Protein AF-0000000083795583 (afdb_homodimer)

Sequence (280 aa):
MKYDLNIYKLGEFLYKVTERYKTDILVKIKLTGGFMTMTGKVELIDRPKDIKVLKGNNIITLKVSYDNLEGSLIKITGVNNKNFNVDLSLTKYKQIGGSSLVLNKTRENKNECKIRIDEDILFTVREAKLEDLERIIKEIMKYDLNIYKLGEFLYKVTERYKTDILVKIKLTGGFMTMTGKVELIDRPKDIKVLKGNNIITLKVSYDNLEGSLIKITGVNNKNFNVDLSLTKYKQIGGSSLVLNKTRENKNECKIRIDEDILFTVREAKLEDLERIIKEI

pLDDT: mean 88.65, std 13.75, range [48.38, 98.38]

Nearest PDB structures (foldseek):
  6l0t-assembly1_B  TM=2.363E-01  e=1.495E+00  Senecavirus A
  4fln-assembly1_A  TM=2.950E-01  e=2.810E+00  Arabidopsis thaliana
  5hm9-assembly1_A  TM=2.955E-01  e=3.468E+00  Paramagnetospirillum magneticum AMB-1
  5ila-assembly1_A  TM=2.013E-01  e=9.312E-01  Arabidopsis thaliana
  6s6l-assembly1_A  TM=1.532E-01  e=5.567E+00  Murine norovirus 1

Structure (mmCIF, N/CA/C/O backbone):
data_AF-0000000083795583-model_v1
#
loop_
_entity.id
_entity.type
_entity.pdbx_description
1 polymer 'UDP-N-acetylglucosamine pyrophosphorylase'
#
loop_
_atom_site.group_PDB
_atom_site.id
_atom_site.type_symbol
_atom_site.label_atom_id
_atom_site.label_alt_id
_atom_site.label_comp_id
_atom_site.label_asym_id
_atom_site.label_entity_id
_atom_site.label_seq_id
_atom_site.pdbx_PDB_ins_code
_atom_site.Cartn_x
_atom_site.Cartn_y
_atom_site.Cartn_z
_atom_site.occupancy
_atom_site.B_iso_or_equiv
_atom_site.auth_seq_id
_atom_site.auth_comp_id
_atom_site.auth_asym_id
_atom_site.auth_atom_id
_atom_site.pdbx_PDB_model_num
ATOM 1 N N . MET A 1 1 ? -8.234 22.266 1.14 1 91.38 1 MET A N 1
ATOM 2 C CA . MET A 1 1 ? -7.117 23.125 0.759 1 91.38 1 MET A CA 1
ATOM 3 C C . MET A 1 1 ? -5.969 22.312 0.175 1 91.38 1 MET A C 1
ATOM 5 O O . MET A 1 1 ? -5.656 21.219 0.674 1 91.38 1 MET A O 1
ATOM 9 N N . LYS A 1 2 ? -5.363 22.859 -0.848 1 95.88 2 LYS A N 1
ATOM 10 C CA . LYS A 1 2 ? -4.344 22.141 -1.61 1 95.88 2 LYS A CA 1
ATOM 11 C C . LYS A 1 2 ? -2.957 22.734 -1.36 1 95.88 2 LYS A C 1
ATOM 13 O O . LYS A 1 2 ? -2.797 23.953 -1.298 1 95.88 2 LYS A O 1
ATOM 18 N N . TYR A 1 3 ? -2.049 21.875 -1.187 1 97.38 3 TYR A N 1
ATOM 19 C CA . TYR A 1 3 ? -0.659 22.25 -0.958 1 97.38 3 TYR A CA 1
ATOM 20 C C . TYR A 1 3 ? 0.28 21.422 -1.822 1 97.38 3 TYR A C 1
ATOM 22 O O . TYR A 1 3 ? -0.015 20.25 -2.133 1 97.38 3 TYR A O 1
ATOM 30 N N . ASP A 1 4 ? 1.36 22 -2.273 1 97.56 4 ASP A N 1
ATOM 31 C CA . ASP A 1 4 ? 2.482 21.312 -2.9 1 97.56 4 ASP A CA 1
ATOM 32 C C . ASP A 1 4 ? 3.676 21.234 -1.951 1 97.56 4 ASP A C 1
ATOM 34 O O . ASP A 1 4 ? 4.332 22.234 -1.683 1 97.56 4 ASP A O 1
ATOM 38 N N . LEU A 1 5 ? 3.945 20.031 -1.468 1 97.56 5 LEU A N 1
ATOM 39 C CA . LEU A 1 5 ? 5.004 19.875 -0.479 1 97.56 5 LEU A CA 1
ATOM 40 C C . LEU A 1 5 ? 6.113 18.969 -1.02 1 97.56 5 LEU A C 1
ATOM 42 O O . LEU A 1 5 ? 5.844 17.906 -1.562 1 97.56 5 LEU A O 1
ATOM 46 N N . ASN A 1 6 ? 7.359 19.469 -0.926 1 95.44 6 ASN A N 1
ATOM 47 C CA . ASN A 1 6 ? 8.438 18.531 -1.202 1 95.44 6 ASN A CA 1
ATOM 48 C C . ASN A 1 6 ? 8.586 17.5 -0.084 1 95.44 6 ASN A C 1
ATOM 50 O O . ASN A 1 6 ? 7.855 17.547 0.905 1 95.44 6 ASN A O 1
ATOM 54 N N . ILE A 1 7 ? 9.477 16.578 -0.171 1 96.94 7 ILE A N 1
ATOM 55 C CA . ILE A 1 7 ? 9.578 15.43 0.728 1 96.94 7 ILE A CA 1
ATOM 56 C C . ILE A 1 7 ? 9.938 15.906 2.133 1 96.94 7 ILE A C 1
ATOM 58 O O . ILE A 1 7 ? 9.492 15.328 3.125 1 96.94 7 ILE A O 1
ATOM 62 N N . TYR A 1 8 ? 10.711 17 2.244 1 95.38 8 TYR A N 1
ATOM 63 C CA . TYR A 1 8 ? 11.109 17.516 3.547 1 95.38 8 TYR A CA 1
ATOM 64 C C . TYR A 1 8 ? 9.906 18.125 4.273 1 95.38 8 TYR A C 1
ATOM 66 O O . TYR A 1 8 ? 9.641 17.781 5.43 1 95.38 8 TYR A O 1
ATOM 74 N N . LYS A 1 9 ? 9.219 18.922 3.572 1 96.12 9 LYS A N 1
ATOM 75 C CA . LYS A 1 9 ? 8.062 19.578 4.16 1 96.12 9 LYS A CA 1
ATOM 76 C C . LYS A 1 9 ? 6.977 18.562 4.516 1 96.12 9 LYS A C 1
ATOM 78 O O . LYS A 1 9 ? 6.34 18.672 5.566 1 96.12 9 LYS A O 1
ATOM 83 N N . LEU A 1 10 ? 6.777 17.594 3.629 1 97.75 10 LEU A N 1
ATOM 84 C CA . LEU A 1 10 ? 5.809 16.531 3.908 1 97.75 10 LEU A CA 1
ATOM 85 C C . LEU A 1 10 ? 6.199 15.758 5.164 1 97.75 10 LEU A C 1
ATOM 87 O O . LEU A 1 10 ? 5.352 15.484 6.016 1 97.75 10 LEU A O 1
ATOM 91 N N . GLY A 1 11 ? 7.469 15.398 5.211 1 97.75 11 GLY A N 1
ATOM 92 C CA . GLY A 1 11 ? 7.953 14.688 6.379 1 97.75 11 GLY A CA 1
ATOM 93 C C . GLY A 1 11 ? 7.754 15.453 7.672 1 97.75 11 GLY A C 1
ATOM 94 O O . GLY A 1 11 ? 7.301 14.891 8.672 1 97.75 11 GLY A O 1
ATOM 95 N N . GLU A 1 12 ? 8.07 16.766 7.676 1 97.06 12 GLU A N 1
ATOM 96 C CA . GLU A 1 12 ? 7.895 17.609 8.852 1 97.06 12 GLU A CA 1
ATOM 97 C C . GLU A 1 12 ? 6.418 17.75 9.219 1 97.06 12 GLU A C 1
ATOM 99 O O . GLU A 1 12 ? 6.059 17.688 10.398 1 97.06 12 GLU A O 1
ATOM 104 N N . PHE A 1 13 ? 5.637 17.922 8.188 1 98.31 13 PHE A N 1
ATOM 105 C CA . PHE A 1 13 ? 4.199 18.047 8.398 1 98.31 13 PHE A CA 1
ATOM 106 C C . PHE A 1 13 ? 3.633 16.797 9.062 1 98.31 13 PHE A C 1
ATOM 108 O O . PHE A 1 13 ? 2.971 16.891 10.094 1 98.31 13 PHE A O 1
ATOM 115 N N . LEU A 1 14 ? 3.875 15.586 8.508 1 98.38 14 LEU A N 1
ATOM 116 C CA . LEU A 1 14 ? 3.367 14.328 9.047 1 98.38 14 LEU A CA 1
ATOM 117 C C . LEU A 1 14 ? 3.92 14.078 10.445 1 98.38 14 LEU A C 1
ATOM 119 O O . LEU A 1 14 ? 3.227 13.523 11.305 1 98.38 14 LEU A O 1
ATOM 123 N N . TYR A 1 15 ? 5.156 14.461 10.656 1 97.81 15 TYR A N 1
ATOM 124 C CA . TYR A 1 15 ? 5.766 14.312 11.977 1 97.81 15 TYR A CA 1
ATOM 125 C C . TYR A 1 15 ? 4.984 15.094 13.023 1 97.81 15 TYR A C 1
ATOM 127 O O . TYR A 1 15 ? 4.582 14.539 14.055 1 97.81 15 TYR A O 1
ATOM 135 N N . LYS A 1 16 ? 4.727 16.359 12.797 1 97.69 16 LYS A N 1
ATOM 136 C CA . LYS A 1 16 ? 4.016 17.203 13.75 1 97.69 16 LYS A CA 1
ATOM 137 C C . LYS A 1 16 ? 2.588 16.719 13.969 1 97.69 16 LYS A C 1
ATOM 139 O O . LYS A 1 16 ? 2.074 16.766 15.086 1 97.69 16 LYS A O 1
ATOM 144 N N . VAL A 1 17 ? 1.966 16.25 12.906 1 98 17 VAL A N 1
ATOM 145 C CA . VAL A 1 17 ? 0.588 15.781 12.992 1 98 17 VAL A CA 1
ATOM 146 C C . VAL A 1 17 ? 0.533 14.508 13.828 1 98 17 VAL A C 1
ATOM 148 O O . VAL A 1 17 ? -0.275 14.398 14.758 1 98 17 VAL A O 1
ATOM 151 N N . THR A 1 18 ? 1.43 13.555 13.523 1 97.56 18 THR A N 1
ATOM 152 C CA . THR A 1 18 ? 1.354 12.25 14.172 1 97.56 18 THR A CA 1
ATOM 153 C C . THR A 1 18 ? 1.846 12.336 15.617 1 97.56 18 THR A C 1
ATOM 155 O O . THR A 1 18 ? 1.531 11.469 16.438 1 97.56 18 THR A O 1
ATOM 158 N N . GLU A 1 19 ? 2.6 13.32 15.984 1 96.56 19 GLU A N 1
ATOM 159 C CA . GLU A 1 19 ? 3.021 13.547 17.359 1 96.56 19 GLU A CA 1
ATOM 160 C C . GLU A 1 19 ? 1.869 14.078 18.219 1 96.56 19 GLU A C 1
ATOM 162 O O . GLU A 1 19 ? 1.8 13.805 19.406 1 96.56 19 GLU A O 1
ATOM 167 N N . ARG A 1 20 ? 0.984 14.734 17.609 1 96.44 20 ARG A N 1
ATOM 168 C CA . ARG A 1 20 ? -0.044 15.469 18.344 1 96.44 20 ARG A CA 1
ATOM 169 C C . ARG A 1 20 ? -1.376 14.727 18.297 1 96.44 20 ARG A C 1
ATOM 171 O O . ARG A 1 20 ? -2.189 14.852 19.219 1 96.44 20 ARG A O 1
ATOM 178 N N . TYR A 1 21 ? -1.571 13.969 17.188 1 97.19 21 TYR A N 1
ATOM 179 C CA . TYR A 1 21 ? -2.895 13.391 16.984 1 97.19 21 TYR A CA 1
ATOM 180 C C . TYR A 1 21 ? -2.799 11.906 16.641 1 97.19 21 TYR A C 1
ATOM 182 O O . TYR A 1 21 ? -1.878 11.484 15.938 1 97.19 21 TYR A O 1
ATOM 190 N N . LYS A 1 22 ? -3.805 11.125 17.125 1 96.69 22 LYS A N 1
ATOM 191 C CA . LYS A 1 22 ? -3.984 9.773 16.594 1 96.69 22 LYS A CA 1
ATOM 192 C C . LYS A 1 22 ? -4.316 9.812 15.109 1 96.69 22 LYS A C 1
ATOM 194 O O . LYS A 1 22 ? -5.258 10.484 14.688 1 96.69 22 LYS A O 1
ATOM 199 N N . THR A 1 23 ? -3.574 9.102 14.352 1 97.06 23 THR A N 1
ATOM 200 C CA . THR A 1 23 ? -3.693 9.18 12.898 1 97.06 23 THR A CA 1
ATOM 201 C C . THR A 1 23 ? -3.76 7.785 12.281 1 97.06 23 THR A C 1
ATOM 203 O O . THR A 1 23 ? -2.967 6.91 12.641 1 97.06 23 THR A O 1
ATOM 206 N N . ASP A 1 24 ? -4.766 7.566 11.422 1 96.12 24 ASP A N 1
ATOM 207 C CA . ASP A 1 24 ? -4.891 6.332 10.656 1 96.12 24 ASP A CA 1
ATOM 208 C C . ASP A 1 24 ? -4.57 6.566 9.18 1 96.12 24 ASP A C 1
ATOM 210 O O . ASP A 1 24 ? -4.715 7.688 8.68 1 96.12 24 ASP A O 1
ATOM 214 N N . ILE A 1 25 ? -4.148 5.523 8.555 1 96.69 25 ILE A N 1
ATOM 215 C CA . ILE A 1 25 ? -3.83 5.625 7.133 1 96.69 25 ILE A CA 1
ATOM 216 C C . ILE A 1 25 ? -4.688 4.637 6.344 1 96.69 25 ILE A C 1
ATOM 218 O O . ILE A 1 25 ? -4.992 3.545 6.828 1 96.69 25 ILE A O 1
ATOM 222 N N . LEU A 1 26 ? -5.125 5.031 5.195 1 96.88 26 LEU A N 1
ATOM 223 C CA . LEU A 1 26 ? -5.684 4.195 4.137 1 96.88 26 LEU A CA 1
ATOM 224 C C . LEU A 1 26 ? -4.914 4.375 2.836 1 96.88 26 LEU A C 1
ATOM 226 O O . LEU A 1 26 ? -4.824 5.488 2.311 1 96.88 26 LEU A O 1
ATOM 230 N N . VAL A 1 27 ? -4.246 3.334 2.408 1 97.06 27 VAL A N 1
ATOM 231 C CA . VAL A 1 27 ? -3.613 3.307 1.092 1 97.06 27 VAL A CA 1
ATOM 232 C C . VAL A 1 27 ? -4.488 2.525 0.115 1 97.06 27 VAL A C 1
ATOM 234 O O . VAL A 1 27 ? -4.93 1.414 0.418 1 97.06 27 VAL A O 1
ATOM 237 N N . LYS A 1 28 ? -4.754 3.137 -1.022 1 97.25 28 LYS A N 1
ATOM 238 C CA . LYS A 1 28 ? -5.562 2.484 -2.051 1 97.25 28 LYS A CA 1
ATOM 239 C C . LYS A 1 28 ? -4.867 2.535 -3.408 1 97.25 28 LYS A C 1
ATOM 241 O O . LYS A 1 28 ? -4.379 3.59 -3.824 1 97.25 28 LYS A O 1
ATOM 246 N N . ILE A 1 29 ? -4.863 1.428 -4.023 1 96.44 29 ILE A N 1
ATOM 247 C CA . ILE A 1 29 ? -4.301 1.304 -5.363 1 96.44 29 ILE A CA 1
ATOM 248 C C . ILE A 1 29 ? -5.363 0.77 -6.324 1 96.44 29 ILE A C 1
ATOM 250 O O . ILE A 1 29 ? -5.996 -0.253 -6.051 1 96.44 29 ILE A O 1
ATOM 254 N N . LYS A 1 30 ? -5.551 1.473 -7.395 1 96.56 30 LYS A N 1
ATOM 255 C CA . LYS A 1 30 ? -6.418 0.953 -8.445 1 96.56 30 LYS A CA 1
ATOM 256 C C . LYS A 1 30 ? -5.691 -0.087 -9.297 1 96.56 30 LYS A C 1
ATOM 258 O O . LYS A 1 30 ? -4.559 0.141 -9.734 1 96.56 30 LYS A O 1
ATOM 263 N N . LEU A 1 31 ? -6.344 -1.146 -9.477 1 97.56 31 LEU A N 1
ATOM 264 C CA . LEU A 1 31 ? -5.832 -2.232 -10.305 1 97.56 31 LEU A CA 1
ATOM 265 C C . LEU A 1 31 ? -6.785 -2.533 -11.453 1 97.56 31 LEU A C 1
ATOM 267 O O . LEU A 1 31 ? -7.945 -2.115 -11.43 1 97.56 31 LEU A O 1
ATOM 271 N N . THR A 1 32 ? -6.316 -3.273 -12.438 1 97.88 32 THR A N 1
ATOM 272 C CA . THR A 1 32 ? -7.133 -3.6 -13.602 1 97.88 32 THR A CA 1
ATOM 273 C C . THR A 1 32 ? -8.352 -4.418 -13.195 1 97.88 32 THR A C 1
ATOM 275 O O . THR A 1 32 ? -9.445 -4.223 -13.727 1 97.88 32 THR A O 1
ATOM 278 N N . GLY A 1 33 ? -8.234 -5.266 -12.203 1 98 33 GLY A N 1
ATOM 279 C CA . GLY A 1 33 ? -9.305 -6.172 -11.805 1 98 33 GLY A CA 1
ATOM 280 C C . GLY A 1 33 ? -10.086 -5.68 -10.602 1 98 33 GLY A C 1
ATOM 281 O O . GLY A 1 33 ? -11.078 -6.293 -10.211 1 98 33 GLY A O 1
ATOM 282 N N . GLY A 1 34 ? -9.641 -4.527 -10.023 1 98.06 34 GLY A N 1
ATOM 283 C CA . GLY A 1 34 ? -10.227 -4.016 -8.797 1 98.06 34 GLY A CA 1
ATOM 284 C C . GLY A 1 34 ? -9.336 -3.014 -8.078 1 98.06 34 GLY A C 1
ATOM 285 O O . GLY A 1 34 ? -8.93 -2.01 -8.664 1 98.06 34 GLY A O 1
ATOM 286 N N . PHE A 1 35 ? -9.102 -3.326 -6.832 1 97.56 35 PHE A N 1
ATOM 287 C CA . PHE A 1 35 ? -8.242 -2.414 -6.086 1 97.56 35 PHE A CA 1
ATOM 288 C C . PHE A 1 35 ? -7.645 -3.109 -4.871 1 97.56 35 PHE A C 1
ATOM 290 O O . PHE A 1 35 ? -8.109 -4.176 -4.465 1 97.56 35 PHE A O 1
ATOM 297 N N . MET A 1 36 ? -6.586 -2.586 -4.387 1 97.69 36 MET A N 1
ATOM 298 C CA . MET A 1 36 ?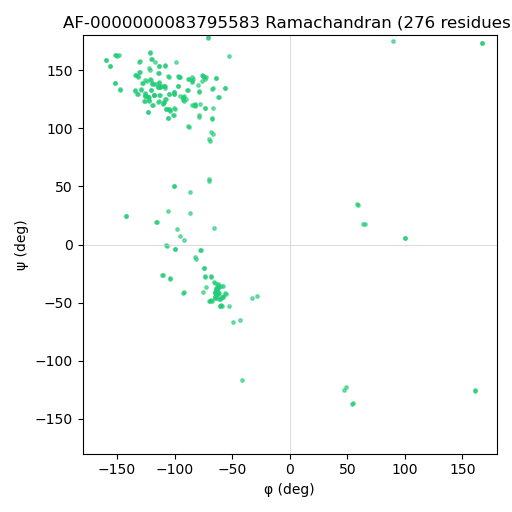 -5.934 -3.014 -3.152 1 97.69 36 MET A CA 1
ATOM 299 C C . MET A 1 36 ? -6.02 -1.926 -2.086 1 97.69 36 MET A C 1
ATOM 301 O O . MET A 1 36 ? -5.848 -0.743 -2.385 1 97.69 36 MET A O 1
ATOM 305 N N . THR A 1 37 ? -6.27 -2.293 -0.833 1 97.19 37 THR A N 1
ATOM 306 C CA . THR A 1 37 ? -6.27 -1.34 0.271 1 97.19 37 THR A CA 1
ATOM 307 C C . THR A 1 37 ? -5.434 -1.86 1.436 1 97.19 37 THR A C 1
ATOM 309 O O . THR A 1 37 ? -5.312 -3.072 1.628 1 97.19 37 THR A O 1
ATOM 312 N N . MET A 1 38 ? -4.863 -1.003 2.117 1 94.69 38 MET A N 1
ATOM 313 C CA . MET A 1 38 ? -4.215 -1.221 3.406 1 94.69 38 MET A CA 1
ATOM 314 C C . MET A 1 38 ? -4.598 -0.13 4.402 1 94.69 38 MET A C 1
ATOM 316 O O . MET A 1 38 ? -4.602 1.054 4.059 1 94.69 38 MET A O 1
ATOM 320 N N . THR A 1 39 ? -4.953 -0.471 5.551 1 93.75 39 THR A N 1
ATOM 321 C CA . THR A 1 39 ? -5.324 0.48 6.594 1 93.75 39 THR A CA 1
ATOM 322 C C . THR A 1 39 ? -4.59 0.17 7.895 1 93.75 39 THR A C 1
ATOM 324 O O . THR A 1 39 ? -4.098 -0.945 8.086 1 93.75 39 THR A O 1
ATOM 327 N N . GLY A 1 40 ? -4.465 1.175 8.742 1 93.5 40 GLY A N 1
ATOM 328 C CA . GLY A 1 40 ? -3.881 0.967 10.062 1 93.5 40 GLY A CA 1
ATOM 329 C C . GLY A 1 40 ? -3.535 2.262 10.773 1 93.5 40 GLY A C 1
ATOM 330 O O . GLY A 1 40 ? -3.666 3.344 10.195 1 93.5 40 GLY A O 1
ATOM 331 N N . LYS A 1 41 ? -3.148 2.078 11.992 1 93.56 41 LYS A N 1
ATOM 332 C CA . LYS A 1 41 ? -2.633 3.197 12.781 1 93.56 41 LYS A CA 1
ATOM 333 C C . LYS A 1 41 ? -1.214 3.559 12.352 1 93.56 41 LYS A C 1
ATOM 335 O O . LYS A 1 41 ? -0.409 2.678 12.039 1 93.56 41 LYS A O 1
ATOM 340 N N . VAL A 1 42 ? -0.949 4.852 12.422 1 94.31 42 VAL A N 1
ATOM 341 C CA . VAL A 1 42 ? 0.319 5.312 11.867 1 94.31 42 VAL A CA 1
ATOM 342 C C . VAL A 1 42 ? 1.212 5.844 12.984 1 94.31 42 VAL A C 1
ATOM 344 O O . VAL A 1 42 ? 0.744 6.562 13.867 1 94.31 42 VAL A O 1
ATOM 347 N N . GLU A 1 43 ? 2.438 5.461 12.914 1 93.56 43 GLU A N 1
ATOM 348 C CA . GLU A 1 43 ? 3.533 6.098 13.641 1 93.56 43 GLU A CA 1
ATOM 349 C C . GLU A 1 43 ? 4.66 6.508 12.695 1 93.56 43 GLU A C 1
ATOM 351 O O . GLU A 1 43 ? 5.066 5.727 11.836 1 93.56 43 GLU A O 1
ATOM 356 N N . LEU A 1 44 ? 5.105 7.727 12.781 1 97.06 44 LEU A N 1
ATOM 357 C CA . LEU A 1 44 ? 6.242 8.148 11.977 1 97.06 44 LEU A CA 1
ATOM 358 C C . LEU A 1 44 ? 7.559 7.738 12.633 1 97.06 44 LEU A C 1
ATOM 360 O O . LEU A 1 44 ? 7.855 8.164 13.75 1 97.06 44 LEU A O 1
ATOM 364 N N . ILE A 1 45 ? 8.328 6.949 11.969 1 95.12 45 ILE A N 1
ATOM 365 C CA . ILE A 1 45 ? 9.562 6.387 12.5 1 95.12 45 ILE A CA 1
ATOM 366 C C . ILE A 1 45 ? 10.742 7.289 12.133 1 95.12 45 ILE A C 1
ATOM 368 O O . ILE A 1 45 ? 11.664 7.477 12.938 1 95.12 45 ILE A O 1
ATOM 372 N N . ASP A 1 46 ? 10.734 7.789 10.859 1 95.81 46 ASP A N 1
ATOM 373 C CA . ASP A 1 46 ? 11.844 8.609 10.375 1 95.81 46 ASP A CA 1
ATOM 374 C C . ASP A 1 46 ? 11.398 9.516 9.227 1 95.81 46 ASP A C 1
ATOM 376 O O . ASP A 1 46 ? 10.414 9.219 8.547 1 95.81 46 ASP A O 1
ATOM 380 N N . ARG A 1 47 ? 12.078 10.602 9.086 1 96.5 47 ARG A N 1
ATOM 381 C CA . ARG A 1 47 ? 11.828 11.57 8.023 1 96.5 47 ARG A CA 1
ATOM 382 C C . ARG A 1 47 ? 13.117 12.273 7.605 1 96.5 47 ARG A C 1
ATOM 384 O O . ARG A 1 47 ? 14.102 12.273 8.344 1 96.5 47 ARG A O 1
ATOM 391 N N . PRO A 1 48 ? 13.031 12.898 6.402 1 95 48 PRO A N 1
ATOM 392 C CA . PRO A 1 48 ? 14.211 13.664 5.996 1 95 48 PRO A CA 1
ATOM 393 C C . PRO A 1 48 ? 14.5 14.836 6.93 1 95 48 PRO A C 1
ATOM 395 O O . PRO A 1 48 ? 13.57 15.438 7.473 1 95 48 PRO A O 1
ATOM 398 N N . LYS A 1 49 ? 15.758 15.062 7.117 1 87.69 49 LYS A N 1
ATOM 399 C CA . LYS A 1 49 ? 16.203 16.188 7.938 1 87.69 49 LYS A CA 1
ATOM 400 C C . LYS A 1 49 ? 16.75 17.312 7.074 1 87.69 49 LYS A C 1
ATOM 402 O O . LYS A 1 49 ? 17.156 17.094 5.934 1 87.69 49 LYS A O 1
ATOM 407 N N . ASP A 1 50 ? 16.516 18.406 7.508 1 77.88 50 ASP A N 1
ATOM 408 C CA . ASP A 1 50 ? 17.031 19.562 6.781 1 77.88 50 ASP A CA 1
ATOM 409 C C . ASP A 1 50 ? 18.547 19.672 6.895 1 77.88 50 ASP A C 1
ATOM 411 O O . ASP A 1 50 ? 19.062 20.594 7.512 1 77.88 50 ASP A O 1
ATOM 415 N N . ILE A 1 51 ? 19.156 18.656 6.512 1 76.31 51 IL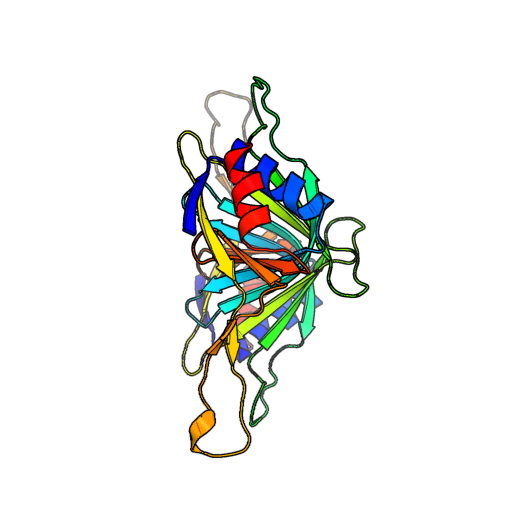E A N 1
ATOM 416 C CA . ILE A 1 51 ? 20.609 18.625 6.504 1 76.31 51 ILE A CA 1
ATOM 417 C C . ILE A 1 51 ? 21.125 18.234 5.117 1 76.31 51 ILE A C 1
ATOM 419 O O . ILE A 1 51 ? 20.438 17.516 4.387 1 76.31 51 ILE A O 1
ATOM 423 N N . LYS A 1 52 ? 22.156 18.859 4.75 1 68.25 52 LYS A N 1
ATOM 424 C CA . LYS A 1 52 ? 22.797 18.469 3.496 1 68.25 52 LYS A CA 1
ATOM 425 C C . 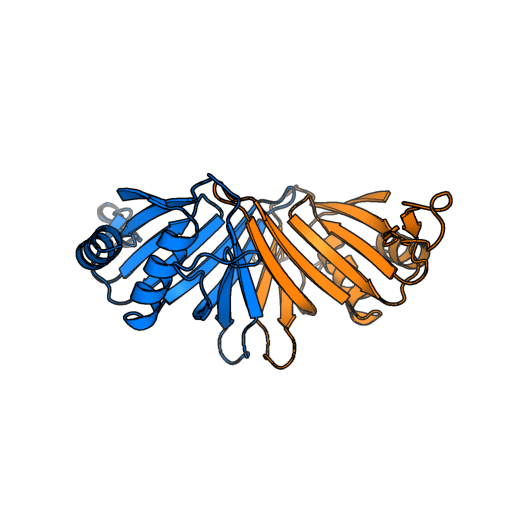LYS A 1 52 ? 23.438 17.094 3.604 1 68.25 52 LYS A C 1
ATOM 427 O O . LYS A 1 52 ? 24.297 16.859 4.461 1 68.25 52 LYS A O 1
ATOM 432 N N . VAL A 1 53 ? 22.641 16.188 3.137 1 67.88 53 VAL A N 1
ATOM 433 C CA . VAL A 1 53 ? 23.25 14.867 3.162 1 67.88 53 VAL A CA 1
ATOM 434 C C . VAL A 1 53 ? 23.453 14.367 1.733 1 67.88 53 VAL A C 1
ATOM 436 O O . VAL A 1 53 ? 22.781 14.828 0.804 1 67.88 53 VAL A O 1
ATOM 439 N N . LEU A 1 54 ? 24.469 13.617 1.505 1 60.44 54 LEU A N 1
ATOM 440 C CA . LEU A 1 54 ? 24.859 13.094 0.202 1 60.44 54 LEU A CA 1
ATOM 441 C C . LEU A 1 54 ? 23.812 12.148 -0.353 1 60.44 54 LEU A C 1
ATOM 443 O O . LEU A 1 54 ? 23.531 12.148 -1.556 1 60.44 54 LEU A O 1
ATOM 447 N N . LYS A 1 55 ? 23.375 11.297 0.473 1 67.25 55 LYS A N 1
ATOM 448 C CA . LYS A 1 55 ? 22.438 10.312 -0.058 1 67.25 55 LYS A CA 1
ATOM 449 C C . LYS A 1 55 ? 21.484 9.82 1.027 1 67.25 55 LYS A C 1
ATOM 451 O O . LYS A 1 55 ? 21.859 9.727 2.197 1 67.25 55 LYS A O 1
ATOM 456 N N . GLY A 1 56 ? 20.25 9.68 0.616 1 74.69 56 GLY A N 1
ATOM 457 C CA . GLY A 1 56 ? 19.375 8.914 1.487 1 74.69 56 GLY A CA 1
ATOM 458 C C . GLY A 1 56 ? 18.484 9.789 2.357 1 74.69 56 GLY A C 1
ATOM 459 O O . GLY A 1 56 ? 17.656 9.289 3.111 1 74.69 56 GLY A O 1
ATOM 460 N N . ASN A 1 57 ? 18.5 11.109 2.168 1 89.88 57 ASN A N 1
ATOM 461 C CA . ASN A 1 57 ? 17.688 12.008 2.984 1 89.88 57 ASN A CA 1
ATOM 462 C C . ASN A 1 57 ? 16.422 12.43 2.262 1 89.88 57 ASN A C 1
ATOM 464 O O . ASN A 1 57 ? 16.172 13.617 2.074 1 89.88 57 ASN A O 1
ATOM 468 N N . ASN A 1 58 ? 15.719 11.477 1.75 1 96.06 58 ASN A N 1
ATOM 469 C CA . ASN A 1 58 ? 14.523 11.773 0.976 1 96.06 58 ASN A CA 1
ATOM 470 C C . ASN A 1 58 ? 13.422 10.742 1.234 1 96.06 58 ASN A C 1
ATOM 472 O O . ASN A 1 58 ? 12.594 10.484 0.362 1 96.06 58 ASN A O 1
ATOM 476 N N . ILE A 1 59 ? 13.523 10.094 2.471 1 97.12 59 ILE A N 1
ATOM 477 C CA . ILE A 1 59 ? 12.57 9.016 2.723 1 97.12 59 ILE A CA 1
ATOM 478 C C . ILE A 1 59 ? 11.82 9.281 4.027 1 97.12 59 ILE A C 1
ATOM 480 O O . ILE A 1 59 ? 12.438 9.602 5.047 1 97.12 59 ILE A O 1
ATOM 484 N N . ILE A 1 60 ? 10.539 9.242 3.982 1 97.88 60 ILE A N 1
ATOM 485 C CA . ILE A 1 60 ? 9.68 9.156 5.164 1 97.88 60 ILE A CA 1
ATOM 486 C C . ILE A 1 60 ? 9.367 7.695 5.465 1 97.88 60 ILE A C 1
ATOM 488 O O . ILE A 1 60 ? 8.945 6.949 4.582 1 97.88 60 ILE A O 1
ATOM 492 N N . THR A 1 61 ? 9.625 7.254 6.684 1 96.69 61 THR A N 1
ATOM 493 C CA . THR A 1 61 ? 9.297 5.895 7.105 1 96.69 61 THR A CA 1
ATOM 494 C C . THR A 1 61 ? 8.148 5.906 8.109 1 96.69 61 THR A C 1
ATOM 496 O O . THR A 1 61 ? 8.25 6.539 9.164 1 96.69 61 THR A O 1
ATOM 499 N N . LEU A 1 62 ? 7.07 5.207 7.742 1 95.75 62 LEU A N 1
ATOM 500 C CA . LEU A 1 62 ? 5.898 5.074 8.602 1 95.75 62 LEU A CA 1
ATOM 501 C C . LEU A 1 62 ? 5.734 3.633 9.07 1 95.75 62 LEU A C 1
ATOM 503 O O . LEU A 1 62 ? 5.902 2.695 8.289 1 95.75 62 LEU A O 1
ATOM 507 N N . LYS A 1 63 ? 5.449 3.475 10.32 1 92.44 63 LYS A N 1
ATOM 508 C CA . LYS A 1 63 ? 4.98 2.197 10.844 1 92.44 63 LYS A CA 1
ATOM 509 C C . LYS A 1 63 ? 3.457 2.131 10.852 1 92.44 63 LYS A C 1
ATOM 511 O O . LYS A 1 63 ? 2.793 3.045 11.352 1 92.44 63 LYS A O 1
ATOM 516 N N . VAL A 1 64 ? 2.908 1.134 10.211 1 91.88 64 VAL A N 1
ATOM 517 C CA . VAL A 1 64 ? 1.462 0.949 10.141 1 91.88 64 VAL A CA 1
ATOM 518 C C . VAL A 1 64 ? 1.064 -0.319 10.891 1 91.88 64 VAL A C 1
ATOM 520 O O . VAL A 1 64 ? 1.58 -1.403 10.609 1 91.88 64 VAL A O 1
ATOM 523 N N . SER A 1 65 ? 0.198 -0.144 11.836 1 88.31 65 SER A N 1
ATOM 524 C CA . SER A 1 65 ? -0.26 -1.266 12.648 1 88.31 65 SER A CA 1
ATOM 525 C C . SER A 1 65 ? -1.768 -1.461 12.523 1 88.31 65 SER A C 1
ATOM 527 O O . SER A 1 65 ? -2.518 -0.49 12.406 1 88.31 65 SER A O 1
ATOM 529 N N . TYR A 1 66 ? -2.109 -2.717 12.43 1 84.06 66 TYR A N 1
ATOM 530 C CA . TYR A 1 66 ? -3.523 -3.072 12.383 1 84.06 66 TYR A CA 1
ATOM 531 C C . TYR A 1 66 ? -3.902 -3.947 13.57 1 84.06 66 TYR A C 1
ATOM 533 O O . TYR A 1 66 ? -3.354 -5.039 13.75 1 84.06 66 TYR A O 1
ATOM 541 N N . ASP A 1 67 ? -4.875 -3.375 14.344 1 75 67 ASP A N 1
ATOM 542 C CA . ASP A 1 67 ? -5.328 -4.074 15.547 1 75 67 ASP A CA 1
ATOM 543 C C . ASP A 1 67 ? -4.145 -4.566 16.375 1 75 67 ASP A C 1
ATOM 545 O O . ASP A 1 67 ? -3.27 -3.779 16.75 1 75 67 ASP A O 1
ATOM 549 N N . ASN A 1 68 ? -3.973 -5.844 16.75 1 68.81 68 ASN A N 1
ATOM 550 C CA . ASN A 1 68 ? -2.947 -6.371 17.641 1 68.81 68 ASN A CA 1
ATOM 551 C C . ASN A 1 68 ? -1.745 -6.902 16.859 1 68.81 68 ASN A C 1
ATOM 553 O O . ASN A 1 68 ? -0.88 -7.57 17.438 1 68.81 68 ASN A O 1
ATOM 557 N N . LEU A 1 69 ? -1.804 -6.645 15.633 1 70.56 69 LEU A N 1
ATOM 558 C CA . LEU A 1 69 ? -0.657 -7.07 14.844 1 70.56 69 LEU A CA 1
ATOM 559 C C . LEU A 1 69 ? 0.399 -5.969 14.781 1 70.56 69 LEU A C 1
ATOM 561 O O . LEU A 1 69 ? 0.065 -4.785 14.703 1 70.56 69 LEU A O 1
ATOM 565 N N . GLU A 1 70 ? 1.669 -6.426 15.227 1 65.25 70 GLU A N 1
ATOM 566 C CA . GLU A 1 70 ? 2.756 -5.461 15.109 1 65.25 70 GLU A CA 1
ATOM 567 C C . GLU A 1 70 ? 3.072 -5.164 13.641 1 65.25 70 GLU A C 1
ATOM 569 O O . GLU A 1 70 ? 3.174 -6.082 12.828 1 65.25 70 GLU A O 1
ATOM 574 N N . GLY A 1 71 ? 2.965 -4.059 13.102 1 71.38 71 GLY A N 1
ATOM 575 C CA . GLY A 1 71 ? 2.783 -3.23 11.914 1 71.38 71 GLY A CA 1
ATOM 576 C C . GLY A 1 71 ? 3.775 -3.541 10.812 1 71.38 71 GLY A C 1
ATOM 577 O O . GLY A 1 71 ? 4.562 -4.484 10.922 1 71.38 71 GLY A O 1
ATOM 578 N N . SER A 1 72 ? 3.521 -3.156 9.656 1 84.56 72 SER A N 1
ATOM 579 C CA . SER A 1 72 ? 4.398 -3.096 8.492 1 84.56 72 SER A CA 1
ATOM 580 C C . SER A 1 72 ? 4.953 -1.689 8.289 1 84.56 72 SER A C 1
ATOM 582 O O . SER A 1 72 ? 4.488 -0.737 8.914 1 84.56 72 SER A O 1
ATOM 584 N N . LEU A 1 73 ? 6.09 -1.646 7.59 1 91.06 73 LEU A N 1
ATOM 585 C CA . LEU A 1 73 ? 6.672 -0.341 7.301 1 91.06 73 LEU A CA 1
ATOM 586 C C . LEU A 1 73 ? 6.285 0.132 5.906 1 91.06 73 LEU A C 1
ATOM 588 O O . LEU A 1 73 ? 6.293 -0.653 4.953 1 91.06 73 LEU A O 1
ATOM 592 N N . ILE A 1 74 ? 5.938 1.352 5.84 1 94.81 74 ILE A N 1
ATOM 593 C CA . ILE A 1 74 ? 5.73 2.066 4.586 1 94.81 74 ILE A CA 1
ATOM 594 C C . ILE A 1 74 ? 6.809 3.135 4.418 1 94.81 74 ILE A C 1
ATOM 596 O O . ILE A 1 74 ? 7.152 3.834 5.371 1 94.81 74 ILE A O 1
ATOM 600 N N . LYS A 1 75 ? 7.32 3.203 3.248 1 96.56 75 LYS A N 1
ATOM 601 C CA . LYS A 1 75 ? 8.281 4.254 2.934 1 96.56 75 LYS A CA 1
ATOM 602 C C . LYS A 1 75 ? 7.758 5.164 1.826 1 96.56 75 LYS A C 1
ATOM 604 O O . LYS A 1 75 ? 7.262 4.688 0.804 1 96.56 75 LYS A O 1
ATOM 609 N N . ILE A 1 76 ? 7.773 6.426 2.049 1 98.19 76 ILE A N 1
ATOM 610 C CA . ILE A 1 76 ? 7.504 7.422 1.016 1 98.19 76 ILE A CA 1
ATOM 611 C C . ILE A 1 76 ? 8.812 8.086 0.592 1 98.19 76 ILE A C 1
ATOM 613 O O . ILE A 1 76 ? 9.484 8.719 1.409 1 98.19 76 ILE A O 1
ATOM 617 N N . THR A 1 77 ? 9.203 7.938 -0.631 1 97.94 77 THR A N 1
ATOM 618 C CA . THR A 1 77 ? 10.469 8.453 -1.16 1 97.94 77 THR A CA 1
ATOM 619 C C . THR A 1 77 ? 10.219 9.633 -2.096 1 97.94 77 THR A C 1
ATOM 621 O O . THR A 1 77 ? 9.445 9.523 -3.047 1 97.94 77 THR A O 1
ATOM 624 N N . GLY A 1 78 ? 10.852 10.703 -1.786 1 97.25 78 GLY A N 1
ATOM 625 C CA . GLY A 1 78 ? 10.758 11.883 -2.641 1 97.25 78 GLY A CA 1
ATOM 626 C C . GLY A 1 78 ? 11.742 11.859 -3.797 1 97.25 78 GLY A C 1
ATOM 627 O O . GLY A 1 78 ? 12.859 11.367 -3.656 1 97.25 78 GLY A O 1
ATOM 628 N N . VAL A 1 79 ? 11.281 12.281 -4.926 1 95.69 79 VAL A N 1
ATOM 629 C CA . VAL A 1 79 ? 12.141 12.477 -6.09 1 95.69 79 VAL A CA 1
ATOM 630 C C . VAL A 1 79 ? 12.578 13.938 -6.172 1 95.69 79 VAL A C 1
ATOM 632 O O . VAL A 1 79 ? 11.797 14.844 -5.887 1 95.69 79 VAL A O 1
ATOM 635 N N . ASN A 1 80 ? 13.766 14.133 -6.602 1 91.5 80 ASN A N 1
ATOM 636 C CA . ASN A 1 80 ? 14.32 15.484 -6.668 1 91.5 80 ASN A CA 1
ATOM 637 C C . ASN A 1 80 ? 13.438 16.406 -7.496 1 91.5 80 ASN A C 1
ATOM 639 O O . ASN A 1 80 ? 12.961 16.031 -8.57 1 91.5 80 ASN A O 1
ATOM 643 N N . ASN A 1 81 ? 13.211 17.656 -6.934 1 92.25 81 ASN A N 1
ATOM 644 C CA . ASN A 1 81 ? 12.516 18.766 -7.586 1 92.25 81 ASN A CA 1
ATOM 645 C C . ASN A 1 81 ? 11.055 18.422 -7.867 1 92.25 81 ASN A C 1
ATOM 647 O O . ASN A 1 81 ? 10.453 18.953 -8.805 1 92.25 81 ASN A O 1
ATOM 651 N N . LYS A 1 82 ? 10.531 17.453 -7.246 1 97.06 82 LYS A N 1
ATOM 652 C CA . LYS A 1 82 ? 9.109 17.141 -7.371 1 97.06 82 LYS A CA 1
ATOM 653 C C . LYS A 1 82 ? 8.383 17.375 -6.051 1 97.06 82 LYS A C 1
ATOM 655 O O . LYS A 1 82 ? 8.992 17.344 -4.98 1 97.06 82 LYS A O 1
ATOM 660 N N . ASN A 1 83 ? 7.152 17.641 -6.191 1 98.12 83 ASN A N 1
ATOM 661 C CA . ASN A 1 83 ? 6.312 17.891 -5.023 1 98.12 83 ASN A CA 1
ATOM 662 C C . ASN A 1 83 ? 5.137 16.922 -4.965 1 98.12 83 ASN A C 1
ATOM 664 O O . ASN A 1 83 ? 4.672 16.438 -6 1 98.12 83 ASN A O 1
ATOM 668 N N . PHE A 1 84 ? 4.691 16.656 -3.779 1 98.25 84 PHE A N 1
ATOM 669 C CA . PHE A 1 84 ? 3.484 15.875 -3.533 1 98.25 84 PHE A CA 1
ATOM 670 C C . PHE A 1 84 ? 2.254 16.781 -3.494 1 98.25 84 PHE A C 1
ATOM 672 O O . PHE A 1 84 ? 2.285 17.859 -2.893 1 98.25 84 PHE A O 1
ATOM 679 N N . ASN A 1 85 ? 1.21 16.359 -4.211 1 98.31 85 ASN A N 1
ATOM 680 C CA . ASN A 1 85 ? -0.093 17 -4.047 1 98.31 85 ASN A CA 1
ATOM 681 C C . ASN A 1 85 ? -0.747 16.609 -2.727 1 98.31 85 ASN A C 1
ATOM 683 O O . ASN A 1 85 ? -1.067 15.43 -2.512 1 98.31 85 ASN A O 1
ATOM 687 N N . VAL A 1 86 ? -0.991 17.578 -1.833 1 98.12 86 VAL A N 1
ATOM 688 C CA . VAL A 1 86 ? -1.56 17.328 -0.513 1 98.12 86 VAL A CA 1
ATOM 689 C C . VAL A 1 86 ? -2.852 18.125 -0.344 1 98.12 86 VAL A C 1
ATOM 691 O O . VAL A 1 86 ? -2.871 19.344 -0.56 1 98.12 86 VAL A O 1
ATOM 694 N N . ASP A 1 87 ? -3.879 17.438 -0.045 1 97.81 87 ASP A N 1
ATOM 695 C CA . ASP A 1 87 ? -5.172 18.078 0.203 1 97.81 87 ASP A CA 1
ATOM 696 C C . ASP A 1 87 ? -5.594 17.906 1.662 1 97.81 87 ASP A C 1
ATOM 698 O O . ASP A 1 87 ? -5.527 16.812 2.211 1 97.81 87 ASP A O 1
ATOM 702 N N . LEU A 1 88 ? -5.953 18.984 2.316 1 96.94 88 LEU A N 1
ATOM 703 C CA . LEU A 1 88 ? -6.52 18.969 3.662 1 96.94 88 LEU A CA 1
ATOM 704 C C . LEU A 1 88 ? -8.016 19.234 3.623 1 96.94 88 LEU A C 1
ATOM 706 O O . LEU A 1 88 ? -8.477 20.156 2.932 1 96.94 88 LEU A O 1
ATOM 710 N N . SER A 1 89 ? -8.742 18.391 4.273 1 94.31 89 SER A N 1
ATOM 711 C CA . SER A 1 89 ? -10.188 18.594 4.324 1 94.31 89 SER A CA 1
ATOM 712 C C . SER A 1 89 ? -10.781 18.016 5.602 1 94.31 89 SER A C 1
ATOM 714 O O . SER A 1 89 ? -10.125 17.25 6.309 1 94.31 89 SER A O 1
ATOM 716 N N . LEU A 1 90 ? -12 18.438 5.93 1 90 90 LEU A N 1
ATOM 717 C CA . LEU A 1 90 ? -12.766 17.812 7.008 1 90 90 LEU A CA 1
ATOM 718 C C . LEU A 1 90 ? -13.32 16.453 6.57 1 90 90 LEU A C 1
ATOM 720 O O . LEU A 1 90 ? -13.656 16.266 5.398 1 90 90 LEU A O 1
ATOM 724 N N . THR A 1 91 ? -13.32 15.586 7.559 1 85.56 91 THR A N 1
ATOM 725 C CA . THR A 1 91 ? -14.023 14.336 7.273 1 85.56 91 THR A CA 1
ATOM 726 C C . THR A 1 91 ? -15.523 14.586 7.113 1 85.56 91 THR A C 1
ATOM 728 O O . THR A 1 91 ? -16.109 15.359 7.867 1 85.56 91 THR A O 1
ATOM 731 N N . LYS A 1 92 ? -16.141 13.992 6.062 1 79.25 92 LYS A N 1
ATOM 732 C CA . LYS A 1 92 ? -17.578 14.133 5.824 1 79.25 92 LYS A CA 1
ATOM 733 C C . LYS A 1 92 ? -18.312 12.828 6.125 1 79.25 92 LYS A C 1
ATOM 735 O O . LYS A 1 92 ? -17.734 11.742 6.016 1 79.25 92 LYS A O 1
ATOM 740 N N . TYR A 1 93 ? -19.422 12.859 6.777 1 68.5 93 TYR A N 1
ATOM 741 C CA . TYR A 1 93 ? -20.25 11.68 7.023 1 68.5 93 TYR A CA 1
ATOM 742 C C . TYR A 1 93 ? -21.688 11.914 6.609 1 68.5 93 TYR A C 1
ATOM 744 O O . TYR A 1 93 ? -22.141 13.062 6.562 1 68.5 93 TYR A O 1
ATOM 752 N N . LYS A 1 94 ? -22.297 10.852 5.973 1 65.38 94 LYS A N 1
ATOM 753 C CA . LYS A 1 94 ? -23.719 10.922 5.602 1 65.38 94 LYS A CA 1
ATOM 754 C C . LYS A 1 94 ? -24.609 10.57 6.781 1 65.38 94 LYS A C 1
ATOM 756 O O . LYS A 1 94 ? -24.344 9.602 7.5 1 65.38 94 LYS A O 1
ATOM 761 N N . GLN A 1 95 ? -25.422 11.477 7.113 1 60.66 95 GLN A N 1
ATOM 762 C CA . GLN A 1 95 ? -26.406 11.195 8.148 1 60.66 95 GLN A CA 1
ATOM 763 C C . GLN A 1 95 ? -27.672 10.586 7.543 1 60.66 95 GLN A C 1
ATOM 765 O O . GLN A 1 95 ? -28.25 11.141 6.602 1 60.66 95 GLN A O 1
ATOM 770 N N . ILE A 1 96 ? -27.812 9.234 7.676 1 57.31 96 ILE A N 1
ATOM 771 C CA . ILE A 1 96 ? -29.062 8.609 7.238 1 57.31 96 ILE A CA 1
ATOM 772 C C . ILE A 1 96 ? -30.203 9.023 8.172 1 57.31 96 ILE A C 1
ATOM 774 O O . ILE A 1 96 ? -30.141 8.773 9.375 1 57.31 96 ILE A O 1
ATOM 778 N N . GLY A 1 97 ? -30.844 10.109 7.855 1 52.78 97 GLY A N 1
ATOM 779 C CA . GLY A 1 97 ? -31.984 10.508 8.672 1 52.78 97 GLY A CA 1
ATOM 780 C C . GLY A 1 97 ? -33.219 9.648 8.438 1 52.78 97 GLY A C 1
ATOM 781 O O . GLY A 1 97 ? -33.281 8.93 7.441 1 52.78 97 GLY A O 1
ATOM 782 N N . GLY A 1 98 ? -33.938 9.398 9.578 1 50 98 GLY A N 1
ATOM 783 C CA . GLY A 1 98 ? -35.188 8.656 9.586 1 50 98 GLY A CA 1
ATOM 784 C C . GLY A 1 98 ? -36.125 9.047 8.445 1 50 98 GLY A C 1
ATOM 785 O O . GLY A 1 98 ? -36.875 8.211 7.93 1 50 98 GLY A O 1
ATOM 786 N N . SER A 1 99 ? -36.594 10.266 8.438 1 55.06 99 SER A N 1
ATOM 787 C CA . SER A 1 99 ? -37.625 10.641 7.469 1 55.06 99 SER A CA 1
ATOM 788 C C . SER A 1 99 ? -37 10.93 6.102 1 55.06 99 SER A C 1
ATOM 790 O O . SER A 1 99 ? -35.844 11.312 6.004 1 55.06 99 SER A O 1
ATOM 792 N N . SER A 1 100 ? -37.688 10.414 4.992 1 52.5 100 SER A N 1
ATOM 793 C CA . SER A 1 100 ? -37.406 10.469 3.559 1 52.5 100 SER A CA 1
ATOM 794 C C . SER A 1 100 ? -36.625 11.727 3.193 1 52.5 100 SER A C 1
ATOM 796 O O . SER A 1 100 ? -35.906 11.75 2.191 1 52.5 100 SER A O 1
ATOM 798 N N . LEU A 1 101 ? -37 12.828 3.699 1 51.44 101 LEU A N 1
ATOM 799 C CA . LEU A 1 101 ? -36.531 14.141 3.256 1 51.44 101 LEU A CA 1
ATOM 800 C C . LEU A 1 101 ? -35.094 14.406 3.693 1 51.44 101 LEU A C 1
ATOM 802 O O . LEU A 1 101 ? -34.375 15.164 3.043 1 51.44 101 LEU A O 1
ATOM 806 N N . VAL A 1 102 ? -34.688 13.969 4.867 1 48.38 102 VAL A N 1
ATOM 807 C CA . VAL A 1 102 ? -33.438 14.375 5.453 1 48.38 102 VAL A CA 1
ATOM 808 C C . VAL A 1 102 ? -32.344 13.383 5.062 1 48.38 102 VAL A C 1
ATOM 810 O O . VAL A 1 102 ? -31.234 13.414 5.617 1 48.38 102 VAL A O 1
ATOM 813 N N . LEU A 1 103 ? -32.625 12.383 4.234 1 51.72 103 LEU A N 1
ATOM 814 C CA . LEU A 1 103 ? -31.797 11.203 4.078 1 51.72 103 LEU A CA 1
ATOM 815 C C . LEU A 1 103 ? -30.359 11.594 3.777 1 51.72 103 LEU A C 1
ATOM 817 O O . LEU A 1 103 ? -29.422 10.992 4.312 1 51.72 103 LEU A O 1
ATOM 821 N N . ASN A 1 104 ? -30.047 12.508 2.672 1 51.78 104 ASN A N 1
ATOM 822 C CA . ASN A 1 104 ? -28.75 12.445 2.006 1 51.78 104 ASN A CA 1
ATOM 823 C C . ASN A 1 104 ? -27.844 13.609 2.412 1 51.78 104 ASN A C 1
ATOM 825 O O . ASN A 1 104 ? -27.141 14.172 1.576 1 51.78 104 ASN A O 1
ATOM 829 N N . LYS A 1 105 ? -28.062 14.117 3.703 1 60.59 105 LYS A N 1
ATOM 830 C CA . LYS A 1 105 ? -27.219 15.289 3.902 1 60.59 105 LYS A CA 1
ATOM 831 C C . LYS A 1 105 ? -25.828 14.891 4.352 1 60.59 105 LYS A C 1
ATOM 833 O O . LYS A 1 105 ? -25.672 14.07 5.258 1 60.59 105 LYS A O 1
ATOM 838 N N . THR A 1 106 ? -24.828 15.227 3.621 1 65.38 106 THR A N 1
ATOM 839 C CA . THR A 1 106 ? -23.422 15.094 3.998 1 65.38 106 THR A CA 1
ATOM 840 C C . THR A 1 106 ? -23.078 16.047 5.129 1 65.38 106 THR A C 1
ATOM 842 O O . THR A 1 106 ? -23.359 17.25 5.047 1 65.38 106 THR A O 1
ATOM 845 N N . ARG A 1 107 ? -22.844 15.555 6.355 1 71.38 107 ARG A N 1
ATOM 846 C CA . ARG A 1 107 ? -22.391 16.375 7.48 1 71.38 107 ARG A CA 1
ATOM 847 C C . ARG A 1 107 ? -20.875 16.281 7.641 1 71.38 107 ARG A C 1
ATOM 849 O O . ARG A 1 107 ? -20.266 15.289 7.258 1 71.38 107 ARG A O 1
ATOM 856 N N . GLU A 1 108 ? -20.328 17.422 8.055 1 71.12 108 GLU A N 1
ATOM 857 C CA . GLU A 1 108 ? -18.906 17.5 8.336 1 71.12 108 GLU A CA 1
ATOM 858 C C . GLU A 1 108 ? -18.609 17.219 9.805 1 71.12 108 GLU A C 1
ATOM 860 O O . GLU A 1 108 ? -19.359 17.656 10.688 1 71.12 108 GLU A O 1
ATOM 865 N N . ASN A 1 109 ? -17.688 16.266 10 1 74.44 109 ASN A N 1
ATOM 866 C CA . ASN A 1 109 ? -17.172 16.047 11.344 1 74.44 109 ASN A CA 1
ATOM 867 C C . ASN A 1 109 ? -16.125 17.094 11.711 1 74.44 109 ASN A C 1
ATOM 869 O O . ASN A 1 109 ? -15 17.078 11.195 1 74.44 109 ASN A O 1
ATOM 873 N N . LYS A 1 110 ? -16.438 17.922 12.594 1 76.44 110 LYS A N 1
ATOM 874 C CA . LYS A 1 110 ? -15.578 19.062 12.914 1 76.44 110 LYS A CA 1
ATOM 875 C C . LYS A 1 110 ? -14.398 18.625 13.773 1 76.44 110 LYS A C 1
ATOM 877 O O . LYS A 1 110 ? -13.445 19.391 13.969 1 76.44 110 LYS A O 1
ATOM 882 N N . ASN A 1 111 ? -14.406 17.328 14.172 1 85.69 111 ASN A N 1
ATOM 883 C CA . ASN A 1 111 ? -13.344 16.875 15.062 1 85.69 111 ASN A CA 1
ATOM 884 C C . ASN A 1 111 ? -12.477 15.812 14.391 1 85.69 111 ASN A C 1
ATOM 886 O O . ASN A 1 111 ? -11.875 14.977 15.062 1 85.69 111 ASN A O 1
ATOM 890 N N . GLU A 1 112 ? -12.547 15.773 13.094 1 93.19 112 GLU A N 1
ATOM 891 C CA . GLU A 1 112 ? -11.719 14.852 12.328 1 93.19 112 GLU A CA 1
ATOM 892 C C . GLU A 1 112 ? -11.344 15.438 10.969 1 93.19 112 GLU A C 1
ATOM 894 O O . GLU A 1 112 ? -12.195 15.992 10.273 1 93.19 112 GLU A O 1
ATOM 899 N N . CYS A 1 113 ? -10.062 15.32 10.656 1 96.06 113 CYS A N 1
ATOM 900 C CA . CYS A 1 113 ? -9.562 15.859 9.391 1 96.06 113 CYS A CA 1
ATOM 901 C C . CYS A 1 113 ? -8.961 14.75 8.531 1 96.06 113 CYS A C 1
ATOM 903 O O . CYS A 1 113 ? -8.617 13.68 9.039 1 96.06 113 CYS A O 1
ATOM 905 N N . LYS A 1 114 ? -8.891 15.086 7.277 1 96.62 114 LYS A N 1
ATOM 906 C CA . LYS A 1 114 ? -8.258 14.188 6.316 1 96.62 114 LYS A CA 1
ATOM 907 C C . LYS A 1 114 ? -7.07 14.859 5.633 1 96.62 114 LYS A C 1
ATOM 909 O O . LYS A 1 114 ? -7.137 16.031 5.281 1 96.62 114 LYS A O 1
ATOM 914 N N . ILE A 1 115 ? -6 14.18 5.574 1 98.12 115 ILE A N 1
ATOM 915 C CA . ILE A 1 115 ? -4.859 14.531 4.734 1 98.12 115 ILE A CA 1
ATOM 916 C C . ILE A 1 115 ? -4.77 13.562 3.557 1 98.12 115 ILE A C 1
ATOM 918 O O . ILE A 1 115 ? -4.562 12.367 3.742 1 98.12 115 ILE A O 1
ATOM 922 N N . ARG A 1 116 ? -4.922 14.055 2.332 1 98.19 116 ARG A N 1
ATOM 923 C CA . ARG A 1 116 ? -4.828 13.227 1.136 1 98.19 116 ARG A CA 1
ATOM 924 C C . ARG A 1 116 ? -3.553 13.531 0.355 1 98.19 116 ARG A C 1
ATOM 926 O O . ARG A 1 116 ? -3.252 14.695 0.079 1 98.19 116 ARG A O 1
ATOM 933 N N . ILE A 1 117 ? -2.785 12.523 0.167 1 98.31 117 ILE A N 1
ATOM 934 C CA . ILE A 1 117 ? -1.64 12.633 -0.73 1 98.31 117 ILE A CA 1
ATOM 935 C C . ILE A 1 117 ? -1.978 12.008 -2.078 1 98.31 117 ILE A C 1
ATOM 937 O O . ILE A 1 117 ? -2.158 10.789 -2.174 1 98.31 117 ILE A O 1
ATOM 941 N N . ASP A 1 118 ? -2.088 12.859 -3.111 1 96.5 118 ASP A N 1
ATOM 942 C CA . ASP A 1 118 ? -2.541 12.422 -4.426 1 96.5 118 ASP A CA 1
ATOM 943 C C . ASP A 1 118 ? -3.889 11.703 -4.332 1 96.5 118 ASP A C 1
ATOM 945 O O . ASP A 1 118 ? -4.809 12.195 -3.674 1 96.5 118 ASP A O 1
ATOM 949 N N . GLU A 1 119 ? -4.117 10.602 -5.004 1 94.81 119 GLU A N 1
ATOM 950 C CA . GLU A 1 119 ? -5.383 9.867 -4.953 1 94.81 119 GLU A CA 1
ATOM 951 C C . GLU A 1 119 ? -5.242 8.578 -4.16 1 94.81 119 GLU A C 1
ATOM 953 O O . GLU A 1 119 ? -6.242 7.941 -3.811 1 94.81 119 GLU A O 1
ATOM 958 N N . ASP A 1 120 ? -4.043 8.289 -3.674 1 94.69 120 ASP A N 1
ATOM 959 C CA . ASP A 1 120 ? -3.736 6.918 -3.283 1 94.69 120 ASP A CA 1
ATOM 960 C C . ASP A 1 120 ? -3.611 6.793 -1.767 1 94.69 120 ASP A C 1
ATOM 962 O O . ASP A 1 120 ? -3.77 5.703 -1.214 1 94.69 120 ASP A O 1
ATOM 966 N N . ILE A 1 121 ? -3.262 7.883 -1.082 1 98.31 121 ILE A N 1
ATOM 967 C CA . ILE A 1 121 ? -2.998 7.793 0.35 1 98.31 121 ILE A CA 1
ATOM 968 C C . ILE A 1 121 ? -3.9 8.766 1.103 1 98.31 121 ILE A C 1
ATOM 970 O O . ILE A 1 121 ? -3.965 9.953 0.766 1 98.31 121 ILE A O 1
ATOM 974 N N . LEU A 1 122 ? -4.59 8.281 2.074 1 98.06 122 LEU A N 1
ATOM 975 C CA . LEU A 1 122 ? -5.449 9.094 2.93 1 98.06 122 LEU A CA 1
ATOM 976 C C . LEU A 1 122 ? -5.102 8.883 4.398 1 98.06 122 LEU A C 1
ATOM 978 O O . LEU A 1 122 ? -5.082 7.754 4.887 1 98.06 122 LEU A O 1
ATOM 982 N N . PHE A 1 123 ? -4.793 9.977 5.059 1 98.12 123 PHE A N 1
ATOM 983 C CA . PHE A 1 123 ? -4.672 9.953 6.512 1 98.12 123 PHE A CA 1
ATOM 984 C C . PHE A 1 123 ? -5.93 10.508 7.168 1 98.12 123 PHE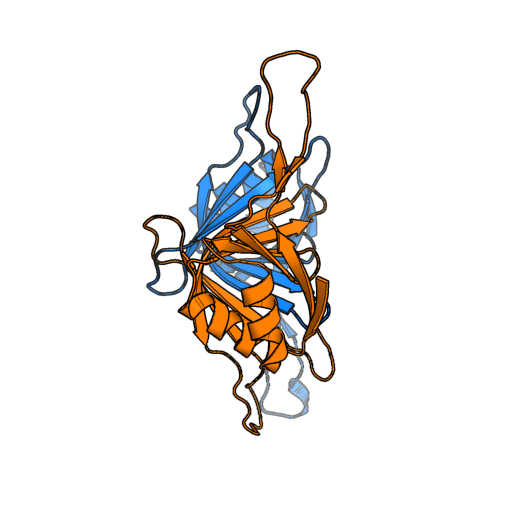 A C 1
ATOM 986 O O . PHE A 1 123 ? -6.453 11.547 6.742 1 98.12 123 PHE A O 1
ATOM 993 N N . THR A 1 124 ? -6.461 9.852 8.086 1 97.44 124 THR A N 1
ATOM 994 C CA . THR A 1 124 ? -7.52 10.352 8.953 1 97.44 124 THR A CA 1
ATOM 995 C C . THR A 1 124 ? -6.953 10.781 10.305 1 97.44 124 THR A C 1
ATOM 997 O O . THR A 1 124 ? -6.387 9.969 11.039 1 97.44 124 THR A O 1
ATOM 1000 N N . VAL A 1 125 ? -7.082 11.992 10.578 1 97.81 125 VAL A N 1
ATOM 1001 C CA . VAL A 1 125 ? -6.539 12.594 11.797 1 97.81 125 VAL A CA 1
ATOM 1002 C C . VAL A 1 125 ? -7.664 12.836 12.797 1 97.81 125 VAL A C 1
ATOM 1004 O O . VAL A 1 125 ? -8.516 13.703 12.586 1 97.81 125 VAL A O 1
ATOM 1007 N N . ARG A 1 126 ? -7.594 12.148 13.922 1 95.88 126 ARG A N 1
ATOM 1008 C CA . ARG A 1 126 ? -8.68 12.188 14.898 1 95.88 126 ARG A CA 1
ATOM 1009 C C . ARG A 1 126 ? -8.539 13.383 15.828 1 95.88 126 ARG A C 1
ATOM 1011 O O . ARG A 1 126 ? -7.422 13.781 16.172 1 95.88 126 ARG A O 1
ATOM 1018 N N . GLU A 1 127 ? -9.641 13.953 16.203 1 94.5 127 GLU A N 1
ATOM 1019 C CA . GLU A 1 127 ? -9.727 15.023 17.188 1 94.5 127 GLU A CA 1
ATOM 1020 C C . GLU A 1 127 ? -8.883 16.234 16.766 1 94.5 127 GLU A C 1
ATOM 1022 O O . GLU A 1 127 ? -8.18 16.812 17.594 1 94.5 127 GLU A O 1
ATOM 1027 N N . ALA A 1 128 ? -8.844 16.469 15.523 1 94.75 128 ALA A N 1
ATOM 1028 C CA . ALA A 1 128 ? -8.086 17.594 14.992 1 94.75 128 ALA A CA 1
ATOM 1029 C C . ALA A 1 128 ? -9.008 18.578 14.273 1 94.75 128 ALA A C 1
ATOM 1031 O O . ALA A 1 128 ? -9.93 18.172 13.57 1 94.75 128 ALA A O 1
ATOM 1032 N N . LYS A 1 129 ? -8.766 19.828 14.492 1 93.62 129 LYS A N 1
ATOM 1033 C CA . LYS A 1 129 ? -9.43 20.875 13.711 1 93.62 129 LYS A CA 1
ATOM 1034 C C . LYS A 1 129 ? -8.641 21.188 12.445 1 93.62 129 LYS A C 1
ATOM 1036 O O . LYS A 1 129 ? -7.41 21.172 12.445 1 93.62 129 LYS A O 1
ATOM 1041 N N . LEU A 1 130 ? -9.359 21.438 11.406 1 94.38 130 LEU A N 1
ATOM 1042 C CA . LEU A 1 130 ? -8.727 21.734 10.125 1 94.38 130 LEU A CA 1
ATOM 1043 C C . LEU A 1 130 ? -7.762 22.906 10.258 1 94.38 130 LEU A C 1
ATOM 1045 O O . LEU A 1 130 ? -6.672 22.891 9.688 1 94.38 130 LEU A O 1
ATOM 1049 N N . GLU A 1 131 ? -8.172 23.984 11 1 94 131 GLU A N 1
ATOM 1050 C CA . GLU A 1 131 ? -7.352 25.172 11.188 1 94 131 GLU A CA 1
ATOM 1051 C C . GLU A 1 131 ? -6.012 24.828 11.828 1 94 131 GLU A C 1
ATOM 1053 O O . GLU A 1 131 ? -4.996 25.453 11.539 1 94 131 GLU A O 1
ATOM 1058 N N . ASP A 1 132 ? -6.035 23.875 12.719 1 95.12 132 ASP A N 1
ATOM 1059 C CA . ASP A 1 132 ? -4.805 23.453 13.383 1 95.12 132 ASP A CA 1
ATOM 1060 C C . ASP A 1 132 ? -3.83 22.828 12.383 1 95.12 132 ASP A C 1
ATOM 1062 O O . ASP A 1 132 ? -2.631 23.109 12.422 1 95.12 132 ASP A O 1
ATOM 1066 N N . LEU A 1 133 ? -4.309 21.938 11.484 1 96.94 133 LEU A N 1
ATOM 1067 C CA . LEU A 1 133 ? -3.463 21.328 10.461 1 96.94 133 LEU A CA 1
ATOM 1068 C C . LEU A 1 133 ? -2.924 22.375 9.5 1 96.94 133 LEU A C 1
ATOM 1070 O O . LEU A 1 133 ? -1.759 22.312 9.094 1 96.94 133 LEU A O 1
ATOM 1074 N N . GLU A 1 134 ? -3.771 23.344 9.164 1 96.12 134 GLU A N 1
ATOM 1075 C CA . GLU A 1 134 ? -3.336 24.438 8.289 1 96.12 134 GLU A CA 1
ATOM 1076 C C . GLU A 1 134 ? -2.217 25.25 8.938 1 96.12 134 GLU A C 1
ATOM 1078 O O . GLU A 1 134 ? -1.274 25.656 8.258 1 96.12 134 GLU A O 1
ATOM 1083 N N . ARG A 1 135 ? -2.367 25.469 10.156 1 96.31 135 ARG A N 1
ATOM 1084 C CA . ARG A 1 135 ? -1.334 26.203 10.883 1 96.31 135 ARG A CA 1
ATOM 1085 C C . ARG A 1 135 ? -0.017 25.438 10.875 1 96.31 135 ARG A C 1
ATOM 1087 O O . ARG A 1 135 ? 1.052 26.031 10.711 1 96.31 135 ARG A O 1
ATOM 1094 N N . ILE A 1 136 ? -0.093 24.125 11.094 1 96.69 136 ILE A N 1
ATOM 1095 C CA . ILE A 1 136 ? 1.104 23.297 11.094 1 96.69 136 ILE A CA 1
ATOM 1096 C C . ILE A 1 136 ? 1.816 23.406 9.75 1 96.69 136 ILE A C 1
ATOM 1098 O O . ILE A 1 136 ? 3.037 23.562 9.703 1 96.69 136 ILE A O 1
ATOM 1102 N N . ILE A 1 137 ? 1.088 23.328 8.641 1 95.75 137 ILE A N 1
ATOM 1103 C CA . ILE A 1 137 ? 1.673 23.375 7.305 1 95.75 137 ILE A CA 1
ATOM 1104 C C . ILE A 1 137 ? 2.33 24.734 7.082 1 95.75 137 ILE A C 1
ATOM 1106 O O . ILE A 1 137 ? 3.396 24.828 6.469 1 95.75 137 ILE A O 1
ATOM 1110 N N . LYS A 1 138 ? 1.732 25.812 7.57 1 94.19 138 LYS A N 1
ATOM 1111 C CA . LYS A 1 138 ? 2.248 27.156 7.383 1 94.19 138 LYS A CA 1
ATOM 1112 C C . LYS A 1 138 ? 3.551 27.359 8.156 1 94.19 138 LYS A C 1
ATOM 1114 O O . LYS A 1 138 ? 4.391 28.172 7.758 1 94.19 138 LYS A O 1
ATOM 1119 N N . GLU A 1 139 ? 3.691 26.641 9.195 1 93.62 139 GLU A N 1
ATOM 1120 C CA . GLU A 1 139 ? 4.852 26.781 10.07 1 93.62 139 GLU A CA 1
ATOM 1121 C C . GLU A 1 139 ? 6.059 26.031 9.516 1 93.62 139 GLU A C 1
ATOM 1123 O O . GLU A 1 139 ? 7.18 26.203 10 1 93.62 139 GLU A O 1
ATOM 1128 N N . ILE A 1 140 ? 5.852 25.219 8.547 1 89.94 140 ILE A N 1
ATOM 1129 C CA . ILE A 1 140 ? 6.934 24.406 7.996 1 89.94 140 ILE A CA 1
ATOM 113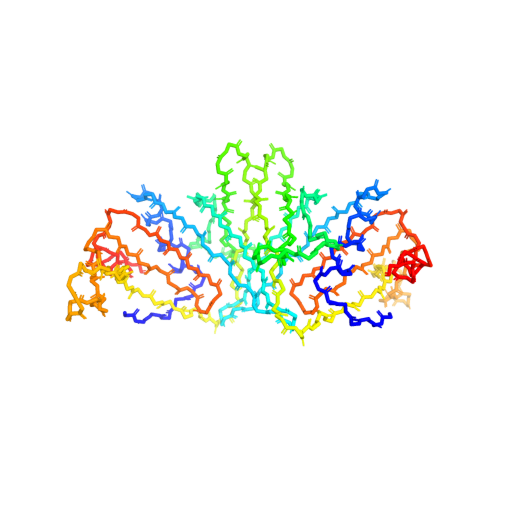0 C C . ILE A 1 140 ? 7.504 25.078 6.75 1 89.94 140 ILE A C 1
ATOM 1132 O O . ILE A 1 140 ? 8.711 25.047 6.516 1 89.94 140 ILE A O 1
ATOM 1136 N N . MET B 1 1 ? 5.355 -14.586 -18.688 1 91.31 1 MET B N 1
ATOM 1137 C CA . MET B 1 1 ? 4.059 -15.047 -19.172 1 91.31 1 MET B CA 1
ATOM 1138 C C . MET B 1 1 ? 2.926 -14.234 -18.547 1 91.31 1 MET B C 1
ATOM 1140 O O . MET B 1 1 ? 2.965 -13.922 -17.359 1 91.31 1 MET B O 1
ATOM 1144 N N . LYS B 1 2 ? 1.946 -13.945 -19.375 1 95.75 2 LYS B N 1
ATOM 1145 C CA . LYS B 1 2 ? 0.854 -13.062 -18.984 1 95.75 2 LYS B CA 1
ATOM 1146 C C . LYS B 1 2 ? -0.452 -13.836 -18.828 1 95.75 2 LYS B C 1
ATOM 1148 O O . LYS B 1 2 ? -0.761 -14.711 -19.641 1 95.75 2 LYS B O 1
ATOM 1153 N N . TYR B 1 3 ? -1.123 -13.523 -17.812 1 97.38 3 TYR B N 1
ATOM 1154 C CA . TYR B 1 3 ? -2.408 -14.148 -17.516 1 97.38 3 TYR B CA 1
ATOM 1155 C C . TYR B 1 3 ? -3.441 -13.102 -17.109 1 97.38 3 TYR B C 1
ATOM 1157 O O . TYR B 1 3 ? -3.098 -12.062 -16.531 1 97.38 3 TYR B O 1
ATOM 1165 N N . ASP B 1 4 ? -4.684 -13.312 -17.453 1 97.5 4 ASP B N 1
ATOM 1166 C CA . ASP B 1 4 ? -5.836 -12.57 -16.953 1 97.5 4 ASP B CA 1
ATOM 1167 C C . ASP B 1 4 ? -6.641 -13.398 -15.961 1 97.5 4 ASP B C 1
ATOM 1169 O O . ASP B 1 4 ? -7.312 -14.359 -16.344 1 97.5 4 ASP B O 1
ATOM 1173 N N . LEU B 1 5 ? -6.57 -13.016 -14.711 1 97.44 5 LEU B N 1
ATOM 1174 C CA . LEU B 1 5 ? -7.227 -13.797 -13.664 1 97.44 5 LEU B CA 1
ATOM 1175 C C . LEU B 1 5 ? -8.305 -12.977 -12.969 1 97.44 5 LEU B C 1
ATOM 1177 O O . LEU B 1 5 ? -8.07 -11.828 -12.578 1 97.44 5 LEU B O 1
ATOM 1181 N N . ASN B 1 6 ? -9.508 -13.539 -12.875 1 95.19 6 ASN B N 1
ATOM 1182 C CA . ASN B 1 6 ? -10.469 -12.883 -12 1 95.19 6 ASN B CA 1
ATOM 1183 C C . ASN B 1 6 ? -10.102 -13.055 -10.531 1 95.19 6 ASN B C 1
ATOM 1185 O O . ASN B 1 6 ? -9.109 -13.703 -10.211 1 95.19 6 ASN B O 1
ATOM 1189 N N . ILE B 1 7 ? -10.812 -12.516 -9.625 1 96.75 7 ILE B N 1
ATOM 1190 C CA . ILE B 1 7 ? -10.461 -12.445 -8.211 1 96.75 7 ILE B CA 1
ATOM 1191 C C . ILE B 1 7 ? -10.414 -13.852 -7.621 1 96.75 7 ILE B C 1
ATOM 1193 O O . ILE B 1 7 ? -9.594 -14.133 -6.746 1 96.75 7 ILE B O 1
ATOM 1197 N N . TYR B 1 8 ? -11.266 -14.766 -8.102 1 95.25 8 TYR B N 1
ATOM 1198 C CA . TYR B 1 8 ? -11.297 -16.125 -7.594 1 95.25 8 TYR B CA 1
ATOM 1199 C C . TYR B 1 8 ? -10.031 -16.891 -7.992 1 95.25 8 TYR B C 1
ATOM 1201 O O . TYR B 1 8 ? -9.367 -17.484 -7.145 1 95.25 8 TYR B O 1
ATOM 1209 N N . LYS B 1 9 ? -9.734 -16.797 -9.219 1 95.94 9 LYS B N 1
ATOM 1210 C CA . LYS B 1 9 ? -8.555 -17.484 -9.727 1 95.94 9 LYS B CA 1
ATOM 1211 C C . LYS B 1 9 ? -7.281 -16.922 -9.109 1 95.94 9 LYS B C 1
ATOM 1213 O O . LYS B 1 9 ? -6.363 -17.672 -8.766 1 95.94 9 LYS B O 1
ATOM 1218 N N . LEU B 1 10 ? -7.234 -15.586 -8.969 1 97.62 10 LEU B N 1
ATOM 1219 C CA . LEU B 1 10 ? -6.082 -14.961 -8.336 1 97.62 10 LEU B CA 1
ATOM 1220 C C . LEU B 1 10 ? -5.93 -15.438 -6.895 1 97.62 10 LEU B C 1
ATOM 1222 O O . LEU B 1 10 ? -4.828 -15.766 -6.457 1 97.62 10 LEU B O 1
ATOM 1226 N N . GLY B 1 11 ? -7.047 -15.422 -6.191 1 97.62 11 GLY B N 1
ATOM 1227 C CA . GLY B 1 11 ? -7.016 -15.891 -4.816 1 97.62 11 GLY B CA 1
ATOM 1228 C C . GLY B 1 11 ? -6.531 -17.312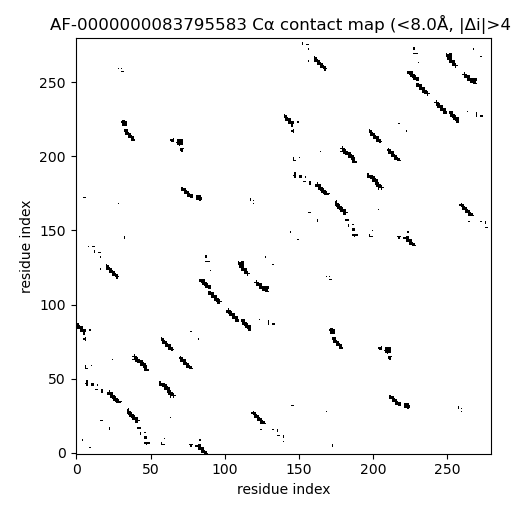 -4.684 1 97.62 11 GLY B C 1
ATOM 1229 O O . GLY B 1 11 ? -5.703 -17.625 -3.82 1 97.62 11 GLY B O 1
ATOM 1230 N N . GLU B 1 12 ? -7.035 -18.234 -5.551 1 96.94 12 GLU B N 1
ATOM 1231 C CA . GLU B 1 12 ? -6.617 -19.625 -5.531 1 96.94 12 GLU B CA 1
ATOM 1232 C C . GLU B 1 12 ? -5.141 -19.766 -5.883 1 96.94 12 GLU B C 1
ATOM 1234 O O . GLU B 1 12 ? -4.418 -20.547 -5.258 1 96.94 12 GLU B O 1
ATOM 1239 N N . PHE B 1 13 ? -4.762 -19.016 -6.867 1 98.25 13 PHE B N 1
ATOM 1240 C CA . PHE B 1 13 ? -3.367 -19.047 -7.301 1 98.25 13 PHE B CA 1
ATOM 1241 C C . PHE B 1 13 ? -2.441 -18.625 -6.16 1 98.25 13 PHE B C 1
ATOM 1243 O O . PHE B 1 13 ? -1.503 -19.359 -5.824 1 98.25 13 PHE B O 1
ATOM 1250 N N . LEU B 1 14 ? -2.662 -17.453 -5.52 1 98.38 14 LEU B N 1
ATOM 1251 C CA . LEU B 1 14 ? -1.829 -16.953 -4.43 1 98.38 14 LEU B CA 1
ATOM 1252 C C . LEU B 1 14 ? -1.863 -17.906 -3.238 1 98.38 14 LEU B C 1
ATOM 1254 O O . LEU B 1 14 ? -0.859 -18.078 -2.543 1 98.38 14 LEU B O 1
ATOM 1258 N N . TYR B 1 15 ? -3.008 -18.484 -3 1 97.75 15 TYR B N 1
ATOM 1259 C CA . TYR B 1 15 ? -3.135 -19.453 -1.918 1 97.75 15 TYR B CA 1
ATOM 1260 C C . TYR B 1 15 ? -2.186 -20.625 -2.121 1 97.75 15 TYR B C 1
ATOM 1262 O O . TYR B 1 15 ? -1.399 -20.953 -1.23 1 97.75 15 TYR B O 1
ATOM 1270 N N . LYS B 1 16 ? -2.213 -21.266 -3.277 1 97.69 16 LYS B N 1
ATOM 1271 C CA . LYS B 1 16 ? -1.372 -22.422 -3.566 1 97.69 16 LYS B CA 1
ATOM 1272 C C . LYS B 1 16 ? 0.108 -22.047 -3.533 1 97.69 16 LYS B C 1
ATOM 1274 O O . LYS B 1 16 ? 0.938 -22.828 -3.057 1 97.69 16 LYS B O 1
ATOM 1279 N N . VAL B 1 17 ? 0.415 -20.859 -4.02 1 98.06 17 VAL B N 1
ATOM 1280 C CA . VAL B 1 17 ? 1.802 -20.406 -4.055 1 98.06 17 VAL B CA 1
ATOM 1281 C C . VAL B 1 17 ? 2.311 -20.188 -2.633 1 98.06 17 VAL B C 1
ATOM 1283 O O . VAL B 1 17 ? 3.379 -20.672 -2.264 1 98.06 17 VAL B O 1
ATOM 1286 N N . THR B 1 18 ? 1.519 -19.469 -1.821 1 97.62 18 THR B N 1
ATOM 1287 C CA . THR B 1 18 ? 1.988 -19.078 -0.497 1 97.62 18 THR B CA 1
ATOM 1288 C C . THR B 1 18 ? 1.979 -20.266 0.455 1 97.62 18 THR B C 1
ATOM 1290 O O . THR B 1 18 ? 2.66 -20.266 1.482 1 97.62 18 THR B O 1
ATOM 1293 N N . GLU B 1 19 ? 1.254 -21.297 0.191 1 96.56 19 GLU B N 1
ATOM 1294 C CA . GLU B 1 19 ? 1.268 -22.531 0.974 1 96.56 19 GLU B CA 1
ATOM 1295 C C . GLU B 1 19 ? 2.541 -23.344 0.72 1 96.56 19 GLU B C 1
ATOM 1297 O O . GLU B 1 19 ? 3.027 -24.047 1.609 1 96.56 19 GLU B O 1
ATOM 1302 N N . ARG B 1 20 ? 3.074 -23.172 -0.41 1 96.44 20 ARG B N 1
ATOM 1303 C CA . ARG B 1 20 ? 4.168 -24.047 -0.84 1 96.44 20 ARG B CA 1
ATOM 1304 C C . ARG B 1 20 ? 5.508 -23.328 -0.734 1 96.44 20 ARG B C 1
ATOM 1306 O O . ARG B 1 20 ? 6.547 -23.953 -0.529 1 96.44 20 ARG B O 1
ATOM 1313 N N . TYR B 1 21 ? 5.441 -21.984 -0.899 1 97.19 21 TYR B N 1
ATOM 1314 C CA . TYR B 1 21 ? 6.695 -21.25 -1.016 1 97.19 21 TYR B CA 1
ATOM 1315 C C . TYR B 1 21 ? 6.711 -20.031 -0.088 1 97.19 21 TYR B C 1
ATOM 1317 O O . TYR B 1 21 ? 5.684 -19.375 0.095 1 97.19 21 TYR B O 1
ATOM 1325 N N . LYS B 1 22 ? 7.918 -19.734 0.472 1 96.62 22 LYS B N 1
ATOM 1326 C CA . LYS B 1 22 ? 8.109 -18.422 1.095 1 96.62 22 LYS B CA 1
ATOM 1327 C C . LYS B 1 22 ? 7.941 -17.297 0.078 1 96.62 22 LYS B C 1
ATOM 1329 O O . LYS B 1 22 ? 8.586 -17.297 -0.97 1 96.62 22 LYS B O 1
ATOM 1334 N N . THR B 1 23 ? 7.109 -16.391 0.386 1 97.06 23 THR B N 1
ATOM 1335 C CA . THR B 1 23 ? 6.742 -15.344 -0.571 1 97.06 23 THR B CA 1
ATOM 1336 C C . THR B 1 23 ? 6.816 -13.969 0.074 1 97.06 23 THR B C 1
ATOM 1338 O O . THR B 1 23 ? 6.32 -13.766 1.185 1 97.06 23 THR B O 1
ATOM 1341 N N . ASP B 1 24 ? 7.516 -13.031 -0.6 1 96.12 24 ASP B N 1
ATOM 1342 C CA . ASP B 1 24 ? 7.57 -11.633 -0.184 1 96.12 24 ASP B CA 1
ATOM 1343 C C . ASP B 1 24 ? 6.77 -10.75 -1.135 1 96.12 24 ASP B C 1
ATOM 1345 O O . ASP B 1 24 ? 6.582 -11.094 -2.305 1 96.12 24 ASP B O 1
ATOM 1349 N N . ILE B 1 25 ? 6.324 -9.664 -0.584 1 96.69 25 ILE B N 1
ATOM 1350 C CA . ILE B 1 25 ? 5.559 -8.727 -1.401 1 96.69 25 ILE B CA 1
ATOM 1351 C C . ILE B 1 25 ? 6.25 -7.363 -1.415 1 96.69 25 ILE B C 1
ATOM 1353 O O . ILE B 1 25 ? 6.848 -6.957 -0.418 1 96.69 25 ILE B O 1
ATOM 1357 N N . LEU B 1 26 ? 6.234 -6.723 -2.525 1 96.88 26 LEU B N 1
ATOM 1358 C CA . LEU B 1 26 ? 6.543 -5.309 -2.715 1 96.88 26 LEU B CA 1
ATOM 1359 C C . LEU B 1 26 ? 5.375 -4.578 -3.373 1 96.88 26 LEU B C 1
ATOM 1361 O O . LEU B 1 26 ? 4.961 -4.938 -4.48 1 96.88 26 LEU B O 1
ATOM 1365 N N . VAL B 1 27 ? 4.77 -3.682 -2.646 1 97 27 VAL B N 1
ATOM 1366 C CA . VAL B 1 27 ? 3.76 -2.789 -3.207 1 97 27 VAL B CA 1
ATOM 1367 C C . VAL B 1 27 ? 4.379 -1.422 -3.49 1 97 27 VAL B C 1
ATOM 1369 O O . VAL B 1 27 ? 5.051 -0.848 -2.631 1 97 27 VAL B O 1
ATOM 1372 N N . LYS B 1 28 ? 4.164 -0.949 -4.699 1 97.19 28 LYS B N 1
ATOM 1373 C CA . LYS B 1 28 ? 4.691 0.358 -5.086 1 97.19 28 LYS B CA 1
ATOM 1374 C C . LYS B 1 28 ? 3.6 1.226 -5.707 1 97.19 28 LYS B C 1
ATOM 1376 O O . LYS B 1 28 ? 2.854 0.767 -6.578 1 97.19 28 LYS B O 1
ATOM 1381 N N . ILE B 1 29 ? 3.57 2.406 -5.258 1 96.38 29 ILE B N 1
ATOM 1382 C CA . ILE B 1 29 ? 2.635 3.395 -5.785 1 96.38 29 ILE B CA 1
ATOM 1383 C C . ILE B 1 29 ? 3.404 4.613 -6.289 1 96.38 29 ILE B C 1
ATOM 1385 O O . ILE B 1 29 ? 4.234 5.172 -5.57 1 96.38 29 ILE B O 1
ATOM 1389 N N . LYS B 1 30 ? 3.133 4.961 -7.496 1 96.56 30 LYS B N 1
ATOM 1390 C CA . LYS B 1 30 ? 3.691 6.211 -8.008 1 96.56 30 LYS B CA 1
ATOM 1391 C C . LYS B 1 30 ? 2.896 7.414 -7.512 1 96.56 30 LYS B C 1
ATOM 1393 O O . LYS B 1 30 ? 1.666 7.422 -7.578 1 96.56 30 LYS B O 1
ATOM 1398 N N . LEU B 1 31 ? 3.615 8.344 -7.047 1 97.62 31 LEU B N 1
ATOM 1399 C CA . LEU B 1 31 ? 3.035 9.594 -6.57 1 97.62 31 LEU B CA 1
ATOM 1400 C C . LEU B 1 31 ? 3.609 10.781 -7.332 1 97.62 31 LEU B C 1
ATOM 1402 O O . LEU B 1 31 ? 4.641 10.664 -7.996 1 97.62 31 LEU B O 1
ATOM 1406 N N . THR B 1 32 ? 2.965 11.922 -7.23 1 97.88 32 THR B N 1
ATOM 1407 C CA . THR B 1 32 ? 3.408 13.117 -7.938 1 97.88 32 THR B CA 1
ATOM 1408 C C . THR B 1 32 ? 4.801 13.531 -7.477 1 97.88 32 THR B C 1
ATOM 1410 O O . THR B 1 32 ? 5.629 13.961 -8.289 1 97.88 32 THR B O 1
ATOM 1413 N N . GLY B 1 33 ? 5.133 13.344 -6.227 1 98.06 33 GLY B N 1
ATOM 1414 C CA . GLY B 1 33 ? 6.391 13.797 -5.66 1 98.06 33 GLY B CA 1
ATOM 1415 C C . GLY B 1 33 ? 7.43 12.695 -5.559 1 98.06 33 GLY B C 1
ATOM 1416 O O . GLY B 1 33 ? 8.578 12.953 -5.195 1 98.06 33 GLY B O 1
ATOM 1417 N N . GLY B 1 34 ? 7.043 11.453 -5.922 1 98.12 34 GLY B N 1
ATOM 1418 C CA . GLY B 1 34 ? 7.906 10.289 -5.766 1 98.12 34 GLY B CA 1
ATOM 1419 C C . GLY B 1 34 ? 7.148 8.977 -5.797 1 98.12 34 GLY B C 1
ATOM 1420 O O . GLY B 1 34 ? 6.43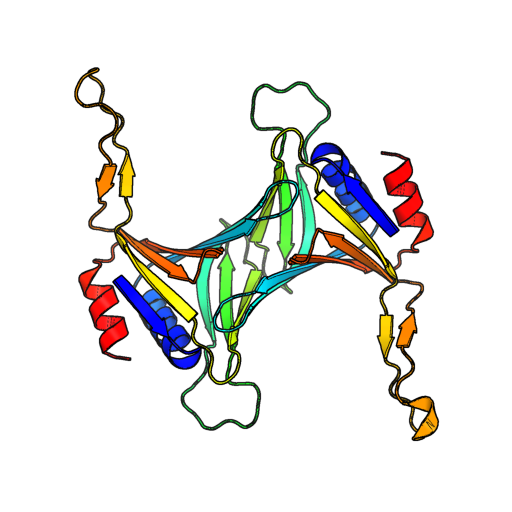4 8.695 -6.758 1 98.12 34 GLY B O 1
ATOM 1421 N N . PHE B 1 35 ? 7.367 8.227 -4.75 1 97.56 35 PHE B N 1
ATOM 1422 C CA . PHE B 1 35 ? 6.664 6.953 -4.707 1 97.56 35 PHE B CA 1
ATOM 1423 C C . PHE B 1 35 ? 6.594 6.422 -3.281 1 97.56 35 PHE B C 1
ATOM 1425 O O . PHE B 1 35 ? 7.324 6.891 -2.402 1 97.56 35 PHE B O 1
ATOM 1432 N N . MET B 1 36 ? 5.676 5.566 -3.043 1 97.69 36 MET B N 1
ATOM 1433 C CA . MET B 1 36 ? 5.523 4.84 -1.786 1 97.69 36 MET B CA 1
ATOM 1434 C C . MET B 1 36 ? 5.77 3.348 -1.985 1 97.69 36 MET B C 1
ATOM 1436 O O . MET B 1 36 ? 5.336 2.77 -2.982 1 97.69 36 MET B O 1
ATOM 1440 N N . THR B 1 37 ? 6.469 2.705 -1.057 1 97.12 37 THR B N 1
ATOM 1441 C CA . THR B 1 37 ? 6.672 1.262 -1.107 1 97.12 37 THR B CA 1
ATOM 1442 C C . THR B 1 37 ? 6.336 0.62 0.235 1 97.12 37 THR B C 1
ATOM 1444 O O . THR B 1 37 ? 6.457 1.259 1.282 1 97.12 37 THR B O 1
ATOM 1447 N N . MET B 1 38 ? 5.891 -0.532 0.192 1 94.69 38 MET B N 1
ATOM 1448 C CA . MET B 1 38 ? 5.727 -1.437 1.326 1 94.69 38 MET B CA 1
ATOM 1449 C C . MET B 1 38 ? 6.242 -2.832 0.99 1 94.69 38 MET B C 1
ATOM 1451 O O . MET B 1 38 ? 5.961 -3.359 -0.088 1 94.69 38 MET B O 1
ATOM 1455 N N . THR B 1 39 ? 6.996 -3.393 1.816 1 93.88 39 THR B N 1
ATOM 1456 C CA . THR B 1 39 ? 7.535 -4.73 1.613 1 93.88 39 THR B CA 1
ATOM 1457 C C . THR B 1 39 ? 7.312 -5.598 2.85 1 93.88 39 THR B C 1
ATOM 1459 O O . THR B 1 39 ? 7.078 -5.082 3.943 1 93.88 39 THR B O 1
ATOM 1462 N N . GLY B 1 40 ? 7.324 -6.918 2.641 1 93.5 40 GLY B N 1
ATOM 1463 C CA . GLY B 1 40 ? 7.227 -7.84 3.76 1 93.5 40 GLY B CA 1
ATOM 1464 C C . GLY B 1 40 ? 6.938 -9.266 3.332 1 93.5 40 GLY B C 1
ATOM 1465 O O . GLY B 1 40 ? 6.723 -9.539 2.148 1 93.5 40 GLY B O 1
ATOM 1466 N N . LYS B 1 41 ? 6.98 -10.102 4.324 1 93.62 41 LYS B N 1
ATOM 1467 C CA . LYS B 1 41 ? 6.586 -11.492 4.125 1 93.62 41 LYS B CA 1
ATOM 1468 C C . LYS B 1 41 ? 5.07 -11.625 4.047 1 93.62 41 LYS B C 1
ATOM 1470 O O . LYS B 1 41 ? 4.344 -10.938 4.762 1 93.62 41 LYS B O 1
ATOM 1475 N N . VAL B 1 42 ? 4.656 -12.57 3.219 1 94.38 42 VAL B N 1
ATOM 1476 C CA . VAL B 1 42 ? 3.225 -12.648 2.945 1 94.38 42 VAL B CA 1
ATOM 1477 C C . VAL B 1 42 ? 2.664 -13.961 3.496 1 94.38 42 VAL B C 1
ATOM 1479 O O . VAL B 1 42 ? 3.277 -15.016 3.342 1 94.38 42 VAL B O 1
ATOM 1482 N N . GLU B 1 43 ? 1.557 -13.828 4.133 1 93.56 43 GLU B N 1
ATOM 1483 C CA . GLU B 1 43 ? 0.667 -14.945 4.445 1 93.56 43 GLU B CA 1
ATOM 1484 C C . GLU B 1 43 ? -0.747 -14.68 3.934 1 93.56 43 GLU B C 1
ATOM 1486 O O . GLU B 1 43 ? -1.29 -13.594 4.129 1 93.56 43 GLU B O 1
ATOM 1491 N N . LEU B 1 44 ? -1.318 -15.625 3.213 1 97.12 44 LEU B N 1
ATOM 1492 C CA . LEU B 1 44 ? -2.705 -15.477 2.783 1 97.12 44 LEU B CA 1
ATOM 1493 C C . LEU B 1 44 ? -3.664 -15.891 3.893 1 97.12 44 LEU B C 1
ATOM 1495 O O . LEU B 1 44 ? -3.658 -17.047 4.32 1 97.12 44 LEU B O 1
ATOM 1499 N N . ILE B 1 45 ? -4.48 -14.984 4.34 1 95.06 45 ILE B N 1
ATOM 1500 C CA . ILE B 1 45 ? -5.383 -15.203 5.465 1 95.06 45 ILE B CA 1
ATOM 1501 C C . ILE B 1 45 ? -6.734 -15.695 4.953 1 95.06 45 ILE B C 1
ATOM 1503 O O . ILE B 1 45 ? -7.367 -16.547 5.582 1 95.06 45 ILE B O 1
ATOM 1507 N N . ASP B 1 46 ? -7.195 -15.086 3.824 1 95.81 46 ASP B N 1
ATOM 1508 C CA . ASP B 1 46 ? -8.508 -15.422 3.283 1 95.81 46 ASP B CA 1
ATOM 1509 C C . ASP B 1 46 ? -8.586 -15.102 1.792 1 95.81 46 ASP B C 1
ATOM 1511 O O . ASP B 1 46 ? -7.844 -14.258 1.293 1 95.81 46 ASP B O 1
ATOM 1515 N N . ARG B 1 47 ? -9.445 -15.812 1.119 1 96.44 47 ARG B N 1
ATOM 1516 C CA . ARG B 1 47 ? -9.688 -15.625 -0.308 1 96.44 47 ARG B CA 1
ATOM 1517 C C . ARG B 1 47 ? -11.125 -15.977 -0.671 1 96.44 47 ARG B C 1
ATOM 1519 O O . ARG B 1 47 ? -11.805 -16.672 0.078 1 96.44 47 ARG B O 1
ATOM 1526 N N . PRO B 1 48 ? -11.523 -15.477 -1.866 1 94.69 48 PRO B N 1
ATOM 1527 C CA . PRO B 1 48 ? -12.867 -15.859 -2.299 1 94.69 48 PRO B CA 1
ATOM 1528 C C . PRO B 1 48 ? -13 -17.359 -2.537 1 94.69 48 PRO B C 1
ATOM 1530 O O . PRO B 1 48 ? -12.047 -18.016 -2.961 1 94.69 48 PRO B O 1
ATOM 1533 N N . LYS B 1 49 ? -14.148 -17.844 -2.188 1 87.19 49 LYS B N 1
ATOM 1534 C CA . LYS B 1 49 ? -14.453 -19.25 -2.41 1 87.19 49 LYS B CA 1
ATOM 1535 C C . LYS B 1 49 ? -15.406 -19.438 -3.592 1 87.19 49 LYS B C 1
ATOM 1537 O O . LYS B 1 49 ? -16.141 -18.516 -3.953 1 87.19 49 LYS B O 1
ATOM 1542 N N . ASP B 1 50 ? -15.195 -20.422 -4.238 1 76.88 50 ASP B N 1
ATOM 1543 C CA . ASP B 1 50 ? -16.062 -20.703 -5.379 1 76.88 50 ASP B CA 1
ATOM 1544 C C . ASP B 1 50 ? -17.453 -21.094 -4.926 1 76.88 50 ASP B C 1
ATOM 1546 O O . ASP B 1 50 ? -17.875 -22.234 -5.117 1 76.88 50 ASP B O 1
ATOM 1550 N N . ILE B 1 51 ? -17.984 -20.266 -4.176 1 75 51 ILE B N 1
ATOM 1551 C CA . ILE B 1 51 ? -19.359 -20.484 -3.717 1 75 51 ILE B CA 1
ATOM 1552 C C . ILE B 1 51 ? -20.219 -19.281 -4.098 1 75 51 ILE B C 1
ATOM 1554 O O . ILE B 1 51 ? -19.734 -18.156 -4.188 1 75 51 ILE B O 1
ATOM 1558 N N . LYS B 1 52 ? -21.375 -19.594 -4.477 1 67.69 52 LYS B N 1
ATOM 1559 C CA . LYS B 1 52 ? -22.328 -18.531 -4.758 1 67.69 52 LYS B CA 1
ATOM 1560 C C . LYS B 1 52 ? -22.703 -17.781 -3.479 1 67.69 52 LYS B C 1
ATOM 1562 O O . LYS B 1 52 ? -23.188 -18.391 -2.52 1 67.69 52 LYS B O 1
ATOM 1567 N N . VAL B 1 53 ? -21.969 -16.734 -3.354 1 67.25 53 VAL B N 1
ATOM 1568 C CA . VAL B 1 53 ? -22.375 -15.961 -2.184 1 67.25 53 VAL B CA 1
ATOM 1569 C C . VAL B 1 53 ? -22.953 -14.617 -2.625 1 67.25 53 VAL B C 1
ATOM 1571 O O . VAL B 1 53 ? -22.656 -14.141 -3.725 1 67.25 53 VAL B O 1
ATOM 1574 N N . LEU B 1 54 ? -23.891 -14.102 -1.91 1 59.06 54 LEU B N 1
ATOM 1575 C CA . LEU B 1 54 ? -24.594 -12.859 -2.205 1 59.06 54 LEU B CA 1
ATOM 1576 C C . LEU B 1 54 ? -23.656 -11.664 -2.143 1 59.06 54 LEU B C 1
ATOM 1578 O O . LEU B 1 54 ? -23.766 -10.742 -2.953 1 59.06 54 LEU B O 1
ATOM 1582 N N . LYS B 1 55 ? -22.906 -11.656 -1.125 1 66.81 55 LYS B N 1
ATOM 1583 C CA . LYS B 1 55 ? -22.062 -10.469 -0.987 1 66.81 55 LYS B CA 1
ATOM 1584 C C . LYS B 1 55 ? -20.781 -10.797 -0.239 1 66.81 55 LYS B C 1
ATOM 1586 O O . LYS B 1 55 ? -20.766 -11.68 0.627 1 66.81 55 LYS B O 1
ATOM 1591 N N . GLY B 1 56 ? -19.734 -10.227 -0.744 1 74.31 56 GLY B N 1
ATOM 1592 C CA . GLY B 1 56 ? -18.547 -10.219 0.102 1 74.31 56 GLY B CA 1
ATOM 1593 C C . GLY B 1 56 ? -17.547 -11.289 -0.276 1 74.31 56 GLY B C 1
ATOM 1594 O O . GLY B 1 56 ? -16.469 -11.375 0.316 1 74.31 56 GLY B O 1
ATOM 1595 N N . ASN B 1 57 ? -17.766 -12.016 -1.357 1 89.38 57 ASN B N 1
ATOM 1596 C CA . ASN B 1 57 ? -16.859 -13.078 -1.775 1 89.38 57 ASN B CA 1
ATOM 1597 C C . ASN B 1 57 ? -15.945 -12.625 -2.91 1 89.38 57 ASN B C 1
ATOM 1599 O O . ASN B 1 57 ? -15.938 -13.227 -3.984 1 89.38 57 ASN B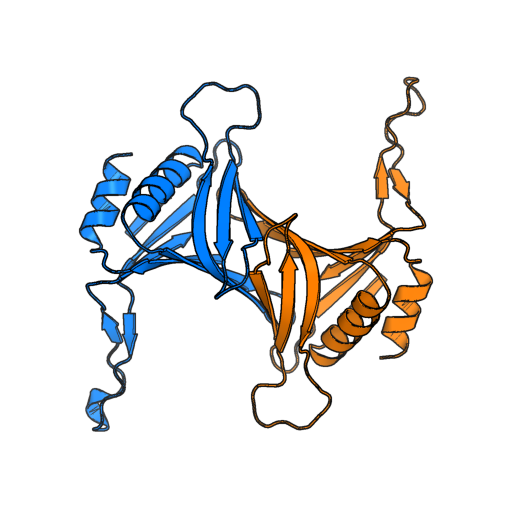 O 1
ATOM 1603 N N . ASN B 1 58 ? -15.32 -11.516 -2.717 1 95.88 58 ASN B N 1
ATOM 1604 C CA . ASN B 1 58 ? -14.492 -10.953 -3.775 1 95.88 58 ASN B CA 1
ATOM 1605 C C . ASN B 1 58 ? -13.227 -10.305 -3.211 1 95.88 58 ASN B C 1
ATOM 1607 O O . ASN B 1 58 ? -12.688 -9.367 -3.801 1 95.88 58 ASN B O 1
ATOM 1611 N N . ILE B 1 59 ? -12.836 -10.82 -1.967 1 97.12 59 ILE B N 1
ATOM 1612 C CA . ILE B 1 59 ? -11.703 -10.156 -1.323 1 97.12 59 ILE B CA 1
ATOM 1613 C C . ILE B 1 59 ? -10.625 -11.18 -0.99 1 97.12 59 ILE B C 1
ATOM 1615 O O . ILE B 1 59 ? -10.914 -12.242 -0.427 1 97.12 59 ILE B O 1
ATOM 1619 N N . ILE B 1 60 ? -9.422 -10.93 -1.394 1 97.81 60 ILE B N 1
ATOM 1620 C CA . ILE B 1 60 ? -8.234 -11.617 -0.903 1 97.81 60 ILE B CA 1
ATOM 1621 C C . ILE B 1 60 ? -7.629 -10.836 0.26 1 97.81 60 ILE B C 1
ATOM 1623 O O . ILE B 1 60 ? -7.41 -9.625 0.154 1 97.81 60 ILE B O 1
ATOM 1627 N N . THR B 1 61 ? -7.418 -11.477 1.392 1 96.69 61 THR B N 1
ATOM 1628 C CA . THR B 1 61 ? -6.777 -10.844 2.541 1 96.69 61 THR B CA 1
ATOM 1629 C C . THR B 1 61 ? -5.383 -11.43 2.764 1 96.69 61 THR B C 1
ATOM 1631 O O . THR B 1 61 ? -5.23 -12.633 2.951 1 96.69 61 THR B O 1
ATOM 1634 N N . LEU B 1 62 ? -4.383 -10.539 2.729 1 95.81 62 LEU B N 1
ATOM 1635 C CA . LEU B 1 62 ? -2.994 -10.914 2.965 1 95.81 62 LEU B CA 1
ATOM 1636 C C . LEU B 1 62 ? -2.479 -10.289 4.258 1 95.81 62 LEU B C 1
ATOM 1638 O O . LEU B 1 62 ? -2.742 -9.117 4.539 1 95.81 62 LEU B O 1
ATOM 1642 N N . LYS B 1 63 ? -1.805 -11.055 5.023 1 92.5 63 LYS B N 1
ATOM 1643 C CA . LYS B 1 63 ? -1.008 -10.539 6.133 1 92.5 63 LYS B CA 1
ATOM 1644 C C . LYS B 1 63 ? 0.431 -10.273 5.699 1 92.5 63 LYS B C 1
ATOM 1646 O O . LYS B 1 63 ? 1.078 -11.148 5.109 1 92.5 63 LYS B O 1
ATOM 1651 N N . VAL B 1 64 ? 0.891 -9.07 5.883 1 92 64 VAL B N 1
ATOM 1652 C CA . VAL B 1 64 ? 2.246 -8.68 5.512 1 92 64 VAL B CA 1
ATOM 1653 C C . VAL B 1 64 ? 3.047 -8.336 6.77 1 92 64 VAL B C 1
ATOM 1655 O O . VAL B 1 64 ? 2.637 -7.484 7.562 1 92 64 VAL B O 1
ATOM 1658 N N . SER B 1 65 ? 4.121 -9.023 6.93 1 88.31 65 SER B N 1
ATOM 1659 C CA . SER B 1 65 ? 4.977 -8.82 8.094 1 88.31 65 SER B CA 1
ATOM 1660 C C . SER B 1 65 ? 6.375 -8.383 7.684 1 88.31 65 SER B C 1
ATOM 1662 O O . SER B 1 65 ? 6.895 -8.82 6.656 1 88.31 65 SER B O 1
ATOM 1664 N N . TYR B 1 66 ? 6.859 -7.453 8.453 1 83.94 66 TYR B N 1
ATOM 1665 C CA . TYR B 1 66 ? 8.227 -6.984 8.234 1 83.94 66 TYR B CA 1
ATOM 1666 C C . TYR B 1 66 ? 9.086 -7.234 9.469 1 83.94 66 TYR B C 1
ATOM 1668 O O . TYR B 1 66 ? 8.789 -6.734 10.555 1 83.94 66 TYR B O 1
ATOM 1676 N N . ASP B 1 67 ? 10.133 -8.039 9.188 1 75.31 67 ASP B N 1
ATOM 1677 C CA . ASP B 1 67 ? 11.039 -8.398 10.266 1 75.31 67 ASP B CA 1
ATOM 1678 C C . ASP B 1 67 ? 10.273 -8.875 11.5 1 75.31 67 ASP B C 1
ATOM 1680 O O . ASP B 1 67 ? 9.469 -9.805 11.414 1 75.31 67 ASP B O 1
ATOM 1684 N N . ASN B 1 68 ? 10.375 -8.328 12.734 1 68.75 68 ASN B N 1
ATOM 1685 C CA . ASN B 1 68 ? 9.781 -8.797 13.984 1 68.75 68 ASN B CA 1
ATOM 1686 C C . ASN B 1 68 ? 8.484 -8.047 14.297 1 68.75 68 ASN B C 1
ATOM 1688 O O . ASN B 1 68 ? 7.965 -8.148 15.414 1 68.75 68 ASN B O 1
ATOM 1692 N N . LEU B 1 69 ? 8.07 -7.406 13.312 1 72.75 69 LEU B N 1
ATOM 1693 C CA . LEU B 1 69 ? 6.797 -6.715 13.516 1 72.75 69 LEU B CA 1
ATOM 1694 C C . LEU B 1 69 ? 5.633 -7.559 13.008 1 72.75 69 LEU B C 1
ATOM 1696 O O . LEU B 1 69 ? 5.762 -8.258 12 1 72.75 69 LEU B O 1
ATOM 1700 N N . GLU B 1 70 ? 4.508 -7.824 13.867 1 66.12 70 GLU B N 1
ATOM 1701 C CA . GLU B 1 70 ? 3.395 -8.727 13.578 1 66.12 70 GLU B CA 1
ATOM 1702 C C . GLU B 1 70 ? 2.564 -8.211 12.398 1 66.12 70 GLU B C 1
ATOM 1704 O O . GLU B 1 70 ? 1.596 -8.859 11.992 1 66.12 70 GLU B O 1
ATOM 1709 N N . GLY B 1 71 ? 2.773 -7.395 11.594 1 72.06 71 GLY B N 1
ATOM 1710 C CA . GLY B 1 71 ? 2.408 -7.113 10.211 1 72.06 71 GLY B CA 1
ATOM 1711 C C . GLY B 1 71 ? 1.148 -6.281 10.086 1 72.06 71 GLY B C 1
ATOM 1712 O O . GLY B 1 71 ? 0.615 -5.793 11.086 1 72.06 71 GLY B O 1
ATOM 1713 N N . SER B 1 72 ? 0.782 -5.887 8.922 1 85.38 72 SER B N 1
ATOM 1714 C CA . SER B 1 72 ? -0.432 -5.207 8.477 1 85.38 72 SER B CA 1
ATOM 1715 C C . SER B 1 72 ? -1.219 -6.062 7.492 1 85.38 72 SER B C 1
ATOM 1717 O O . SER B 1 72 ? -0.721 -7.086 7.016 1 85.38 72 SER B O 1
ATOM 1719 N N . LEU B 1 73 ? -2.521 -5.77 7.391 1 91.19 73 LEU B N 1
ATOM 1720 C CA . LEU B 1 73 ? -3.354 -6.5 6.441 1 91.19 73 LEU B CA 1
ATOM 1721 C C . LEU B 1 73 ? -3.504 -5.723 5.137 1 91.19 73 LEU B C 1
ATOM 1723 O O . LEU B 1 73 ? -3.697 -4.504 5.156 1 91.19 73 LEU B O 1
ATOM 1727 N N . ILE B 1 74 ? -3.381 -6.426 4.086 1 94.81 74 ILE B N 1
ATOM 1728 C CA . ILE B 1 74 ? -3.691 -5.938 2.746 1 94.81 74 ILE B CA 1
ATOM 1729 C C . ILE B 1 74 ? -4.91 -6.672 2.197 1 94.81 74 ILE B C 1
ATOM 1731 O O . ILE B 1 74 ? -5.031 -7.891 2.352 1 94.81 74 ILE B O 1
ATOM 1735 N N . LYS B 1 75 ? -5.766 -5.938 1.623 1 96.62 75 LYS B N 1
ATOM 1736 C CA . LYS B 1 75 ? -6.922 -6.535 0.962 1 96.62 75 LYS B CA 1
ATOM 1737 C C . LYS B 1 75 ? -6.914 -6.234 -0.534 1 96.62 75 LYS B C 1
ATOM 1739 O O . LYS B 1 75 ? -6.707 -5.094 -0.943 1 96.62 75 LYS B O 1
ATOM 1744 N N . ILE B 1 76 ? -7.043 -7.23 -1.338 1 98.19 76 ILE B N 1
ATOM 1745 C CA . ILE B 1 76 ? -7.266 -7.078 -2.771 1 98.19 76 ILE B CA 1
ATOM 1746 C C . ILE B 1 76 ? -8.719 -7.402 -3.104 1 98.19 76 ILE B C 1
ATOM 1748 O O . ILE B 1 76 ? -9.18 -8.523 -2.875 1 98.19 76 ILE B O 1
ATOM 1752 N N . THR B 1 77 ? -9.461 -6.449 -3.588 1 97.94 77 THR B N 1
ATOM 1753 C CA . THR B 1 77 ? -10.883 -6.586 -3.883 1 97.94 77 THR B CA 1
ATOM 1754 C C . THR B 1 77 ? -11.125 -6.629 -5.391 1 97.94 77 THR B C 1
ATOM 1756 O O . THR B 1 77 ? -10.68 -5.742 -6.121 1 97.94 77 THR B O 1
ATOM 1759 N N . GLY B 1 78 ? -11.781 -7.656 -5.801 1 97.12 78 GLY B N 1
ATOM 1760 C CA . GLY B 1 78 ? -12.133 -7.777 -7.207 1 97.12 78 GLY B CA 1
ATOM 1761 C C . GLY B 1 78 ? -13.422 -7.059 -7.562 1 97.12 78 GLY B C 1
ATOM 1762 O O . GLY B 1 78 ? -14.352 -7.008 -6.762 1 97.12 78 GLY B O 1
ATOM 1763 N N . VAL B 1 79 ? -13.422 -6.445 -8.703 1 95.62 79 VAL B N 1
ATOM 1764 C CA . VAL B 1 79 ? -14.617 -5.844 -9.266 1 95.62 79 VAL B CA 1
ATOM 1765 C C . VAL B 1 79 ? -15.273 -6.812 -10.25 1 95.62 79 VAL B C 1
ATOM 1767 O O . VAL B 1 79 ? -14.578 -7.512 -10.992 1 95.62 79 VAL B O 1
ATOM 1770 N N . ASN B 1 80 ? -16.547 -6.809 -10.289 1 91.19 80 ASN B N 1
ATOM 1771 C CA . ASN B 1 80 ? -17.281 -7.73 -11.148 1 91.19 80 ASN B CA 1
ATOM 1772 C C . ASN B 1 80 ? -16.859 -7.598 -12.609 1 91.19 80 ASN B C 1
ATOM 1774 O O . ASN B 1 80 ? -16.703 -6.484 -13.117 1 91.19 80 ASN B O 1
ATOM 1778 N N . ASN B 1 81 ? -16.641 -8.805 -13.242 1 92 81 ASN B N 1
ATOM 1779 C CA . ASN B 1 81 ? -16.375 -8.953 -14.664 1 92 81 ASN B CA 1
ATOM 1780 C C . ASN B 1 81 ? -15.039 -8.305 -15.047 1 92 81 ASN B C 1
ATOM 1782 O O . ASN B 1 81 ? -14.867 -7.867 -16.188 1 92 81 ASN B O 1
ATOM 1786 N N . LYS B 1 82 ? -14.211 -8.047 -14.133 1 96.94 82 LYS B N 1
ATOM 1787 C CA . LYS B 1 82 ? -12.875 -7.543 -14.438 1 96.94 82 LYS B CA 1
ATOM 1788 C C . LYS B 1 82 ? -11.805 -8.555 -14.055 1 96.94 82 LYS B C 1
ATOM 1790 O O . LYS B 1 82 ? -12.031 -9.422 -13.203 1 96.94 82 LYS B O 1
ATOM 1795 N N . ASN B 1 83 ? -10.734 -8.445 -14.727 1 98.06 83 ASN B N 1
ATOM 1796 C CA . ASN B 1 83 ? -9.602 -9.336 -14.492 1 98.06 83 ASN B CA 1
ATOM 1797 C C . ASN B 1 83 ? -8.344 -8.57 -14.117 1 98.06 83 ASN B C 1
ATOM 1799 O O . ASN B 1 83 ? -8.164 -7.418 -14.531 1 98.06 83 ASN B O 1
ATOM 1803 N N . PHE B 1 84 ? -7.508 -9.203 -13.344 1 98.25 84 PHE B N 1
ATOM 1804 C CA . PHE B 1 84 ? -6.188 -8.688 -13.008 1 98.25 84 PHE B CA 1
ATOM 1805 C C . PHE B 1 84 ? -5.156 -9.125 -14.039 1 98.25 84 PHE B C 1
ATOM 1807 O O . PHE B 1 84 ? -5.152 -10.281 -14.469 1 98.25 84 PHE B O 1
ATOM 1814 N N . ASN B 1 85 ? -4.344 -8.164 -14.484 1 98.31 85 ASN B N 1
ATOM 1815 C CA . ASN B 1 85 ? -3.166 -8.516 -15.266 1 98.31 85 ASN B CA 1
ATOM 1816 C C . ASN B 1 85 ? -2.076 -9.133 -14.398 1 98.31 85 ASN B C 1
ATOM 1818 O O . ASN B 1 85 ? -1.54 -8.477 -13.508 1 98.31 85 ASN B O 1
ATOM 1822 N N . VAL B 1 86 ? -1.711 -10.398 -14.672 1 98.19 86 VAL B N 1
ATOM 1823 C CA . VAL B 1 86 ? -0.722 -11.117 -13.875 1 98.19 86 VAL B CA 1
ATOM 1824 C C . VAL B 1 86 ? 0.426 -11.578 -14.773 1 98.19 86 VAL B C 1
ATOM 1826 O O . VAL B 1 86 ? 0.2 -12.219 -15.805 1 98.19 86 VAL B O 1
ATOM 1829 N N . ASP B 1 87 ? 1.596 -11.188 -14.422 1 97.81 87 ASP B N 1
ATOM 1830 C CA . ASP B 1 87 ? 2.793 -11.594 -15.156 1 97.81 87 ASP B CA 1
ATOM 1831 C C . ASP B 1 87 ? 3.674 -12.508 -14.305 1 97.81 87 ASP B C 1
ATOM 1833 O O . ASP B 1 87 ? 3.945 -12.203 -13.141 1 97.81 87 ASP B O 1
ATOM 1837 N N . LEU B 1 88 ? 4.07 -13.648 -14.828 1 96.88 88 LEU B N 1
ATOM 1838 C CA . LEU B 1 88 ? 5.031 -14.547 -14.195 1 96.88 88 LEU B CA 1
ATOM 1839 C C . LEU B 1 88 ? 6.387 -14.461 -14.891 1 96.88 88 LEU B C 1
ATOM 1841 O O . LEU B 1 88 ? 6.461 -14.484 -16.125 1 96.88 88 LEU B O 1
ATOM 1845 N N . SER B 1 89 ? 7.395 -14.273 -14.109 1 94.31 89 SER B N 1
ATOM 1846 C CA . SER B 1 89 ? 8.734 -14.227 -14.688 1 94.31 89 SER B CA 1
ATOM 1847 C C . SER B 1 89 ? 9.781 -14.703 -13.688 1 94.31 89 SER B C 1
ATOM 1849 O O . SER B 1 89 ? 9.5 -14.828 -12.492 1 94.31 89 SER B O 1
ATOM 1851 N N . LEU B 1 90 ? 10.961 -15.031 -14.188 1 89.94 90 LEU B N 1
ATOM 1852 C CA . LEU B 1 90 ? 12.109 -15.305 -13.336 1 89.94 90 LEU B CA 1
ATOM 1853 C C . LEU B 1 90 ? 12.688 -14.008 -12.773 1 89.94 90 LEU B C 1
ATOM 1855 O O . LEU B 1 90 ? 12.656 -12.969 -13.43 1 89.94 90 LEU B O 1
ATOM 1859 N N . THR B 1 91 ? 13.148 -14.164 -11.539 1 85.19 91 THR B N 1
ATOM 1860 C CA . THR B 1 91 ? 13.891 -13.031 -11.016 1 85.19 91 THR B CA 1
ATOM 1861 C C . THR B 1 91 ? 15.211 -12.844 -11.766 1 85.19 91 THR B C 1
ATOM 1863 O O . THR B 1 91 ? 15.891 -13.82 -12.086 1 85.19 91 THR B O 1
ATOM 1866 N N . LYS B 1 92 ? 15.531 -11.578 -12.156 1 78.81 92 LYS B N 1
ATOM 1867 C CA . LYS B 1 92 ? 16.766 -11.266 -12.859 1 78.81 92 LYS B CA 1
ATOM 1868 C C . LYS B 1 92 ? 17.734 -10.516 -11.945 1 78.81 92 LYS B C 1
ATOM 1870 O O . LYS B 1 92 ? 17.312 -9.805 -11.031 1 78.81 92 LYS B O 1
ATOM 1875 N N . TYR B 1 93 ? 18.984 -10.852 -11.906 1 67.75 93 TYR B N 1
ATOM 1876 C CA . TYR B 1 93 ? 19.984 -10.125 -11.148 1 67.75 93 TYR B CA 1
ATOM 1877 C C . TYR B 1 93 ? 21.172 -9.75 -12.023 1 67.75 93 TYR B C 1
ATOM 1879 O O . TYR B 1 93 ? 21.422 -10.398 -13.039 1 67.75 93 TYR B O 1
ATOM 1887 N N . LYS B 1 94 ? 21.688 -8.477 -11.812 1 64.75 94 LYS B N 1
ATOM 1888 C CA . LYS B 1 94 ? 22.891 -8.031 -12.531 1 64.75 94 LYS B CA 1
ATOM 1889 C C . LYS B 1 94 ? 24.156 -8.516 -11.844 1 64.75 94 LYS B C 1
ATOM 1891 O O . LYS B 1 94 ? 24.281 -8.422 -10.625 1 64.75 94 LYS B O 1
ATOM 1896 N N . GLN B 1 95 ? 24.891 -9.25 -12.555 1 60.69 95 GLN B N 1
ATOM 1897 C CA . GLN B 1 95 ? 26.188 -9.664 -12.039 1 60.69 95 GLN B CA 1
ATOM 1898 C C . GLN B 1 95 ? 27.266 -8.625 -12.367 1 60.69 95 GLN B C 1
ATOM 1900 O O . GLN B 1 95 ? 27.453 -8.266 -13.531 1 60.69 95 GLN B O 1
ATOM 1905 N N . ILE B 1 96 ? 27.625 -7.785 -11.352 1 57.78 96 ILE B N 1
ATOM 1906 C CA . ILE B 1 96 ? 28.734 -6.848 -11.562 1 57.78 96 ILE B CA 1
ATOM 1907 C C . ILE B 1 96 ? 30.047 -7.613 -11.633 1 57.78 96 ILE B C 1
ATOM 1909 O O . ILE B 1 96 ? 30.422 -8.312 -10.688 1 57.78 96 ILE B O 1
ATOM 1913 N N . GLY B 1 97 ? 30.453 -8.023 -12.828 1 53.59 97 GLY B N 1
ATOM 1914 C CA . GLY B 1 97 ? 31.719 -8.703 -12.969 1 53.59 97 GLY B CA 1
ATOM 1915 C C . GLY B 1 97 ? 32.906 -7.77 -12.812 1 53.59 97 GLY B C 1
ATOM 1916 O O . GLY B 1 97 ? 32.781 -6.551 -12.906 1 53.59 97 GLY B O 1
ATOM 1917 N N . GLY B 1 98 ? 34.031 -8.352 -12.172 1 50.03 98 GLY B N 1
ATOM 1918 C CA . GLY B 1 98 ? 35.281 -7.66 -11.961 1 50.03 98 GLY B CA 1
ATOM 1919 C C . GLY B 1 98 ? 35.812 -6.973 -13.211 1 50.03 98 GLY B C 1
ATOM 1920 O O . GLY B 1 98 ? 36.438 -5.91 -13.125 1 50.03 98 GLY B O 1
ATOM 1921 N N . SER B 1 99 ? 36.219 -7.746 -14.258 1 55.06 99 SER B N 1
ATOM 1922 C CA . SER B 1 99 ? 36.906 -7.164 -15.406 1 55.06 99 SER B CA 1
ATOM 1923 C C . SER B 1 99 ? 35.938 -6.434 -16.328 1 55.06 99 SER B C 1
ATOM 1925 O O . SER B 1 99 ? 34.75 -6.762 -16.375 1 55.06 99 SER B O 1
ATOM 1927 N N . SER B 1 100 ? 36.406 -5.223 -16.891 1 52.34 100 SER B N 1
ATOM 1928 C CA . SER B 1 100 ? 35.781 -4.254 -17.781 1 52.34 100 SER B CA 1
ATOM 1929 C C . SER B 1 100 ? 34.812 -4.934 -18.75 1 52.34 100 SER B C 1
ATOM 1931 O O . SER B 1 100 ? 33.875 -4.301 -19.266 1 52.34 100 SER B O 1
ATOM 1933 N N . LEU B 1 101 ? 35.188 -5.988 -19.344 1 51.56 101 LEU B N 1
ATOM 1934 C CA . LEU B 1 101 ? 34.531 -6.609 -20.5 1 51.56 101 LEU B CA 1
ATOM 1935 C C . LEU B 1 101 ? 33.25 -7.336 -20.062 1 51.56 101 LEU B C 1
ATOM 1937 O O . LEU B 1 101 ? 32.375 -7.57 -20.875 1 51.56 101 LEU B O 1
ATOM 1941 N N . VAL B 1 102 ? 33.25 -8.023 -18.953 1 50.09 102 VAL B N 1
ATOM 1942 C CA . VAL B 1 102 ? 32.125 -8.859 -18.578 1 50.09 102 VAL B CA 1
ATOM 1943 C C . VAL B 1 102 ? 31.094 -8.023 -17.828 1 50.09 102 VAL B C 1
ATOM 1945 O O . VAL B 1 102 ? 31.125 -7.934 -16.594 1 50.09 102 VAL B O 1
ATOM 1948 N N . LEU B 1 103 ? 31 -6.73 -18.047 1 51.03 103 LEU B N 1
ATOM 1949 C CA . LEU B 1 103 ? 30.203 -5.793 -17.266 1 51.03 103 LEU B CA 1
ATOM 1950 C C . LEU B 1 103 ? 28.844 -6.391 -16.922 1 51.03 103 LEU B C 1
ATOM 1952 O O . LEU B 1 103 ? 28.469 -6.48 -15.758 1 51.03 103 LEU B O 1
ATOM 1956 N N . ASN B 1 104 ? 27.562 -5.707 -17.484 1 50.16 104 ASN B N 1
ATOM 1957 C CA . ASN B 1 104 ? 26.188 -5.59 -17 1 50.16 104 ASN B CA 1
ATOM 1958 C C . ASN B 1 104 ? 25.344 -6.785 -17.422 1 50.16 104 ASN B C 1
ATOM 1960 O O . ASN B 1 104 ? 24.562 -6.691 -18.375 1 50.16 104 ASN B O 1
ATOM 1964 N N . LYS B 1 105 ? 25.922 -8.023 -17.266 1 61.09 105 LYS B N 1
ATOM 1965 C CA . LYS B 1 105 ? 25.031 -9.055 -17.781 1 61.09 105 LYS B CA 1
ATOM 1966 C C . LYS B 1 105 ? 23.906 -9.359 -16.781 1 61.09 105 LYS B C 1
ATOM 1968 O O . LYS B 1 105 ? 24.156 -9.516 -15.586 1 61.09 105 LYS B O 1
ATOM 1973 N N . THR B 1 106 ? 22.688 -9.203 -17.156 1 65.38 106 THR B N 1
ATOM 1974 C CA . THR B 1 106 ? 21.516 -9.617 -16.406 1 65.38 106 THR B CA 1
ATOM 1975 C C . THR B 1 106 ? 21.422 -11.133 -16.328 1 65.38 106 THR B C 1
ATOM 1977 O O . THR B 1 106 ? 21.516 -11.812 -17.359 1 65.38 106 THR B O 1
ATOM 1980 N N . ARG B 1 107 ? 21.672 -11.75 -15.164 1 71 107 ARG B N 1
ATOM 1981 C CA . ARG B 1 107 ? 21.5 -13.188 -14.961 1 71 107 ARG B CA 1
ATOM 1982 C C . ARG B 1 107 ? 20.141 -13.492 -14.336 1 71 107 ARG B C 1
ATOM 1984 O O . ARG B 1 107 ? 19.578 -12.656 -13.617 1 71 107 ARG B O 1
ATOM 1991 N N . GLU B 1 108 ? 19.609 -14.617 -14.781 1 71.5 108 GLU B N 1
ATOM 1992 C CA . GLU B 1 108 ? 18.344 -15.102 -14.234 1 71.5 108 GLU B CA 1
ATOM 1993 C C . GLU B 1 108 ? 18.578 -16.047 -13.055 1 71.5 108 GLU B C 1
ATOM 1995 O O . GLU B 1 108 ? 19.516 -16.859 -13.086 1 71.5 108 GLU B O 1
ATOM 2000 N N . ASN B 1 109 ? 17.906 -15.719 -11.953 1 73.5 109 ASN B N 1
ATOM 2001 C CA . ASN B 1 109 ? 17.875 -16.656 -10.828 1 73.5 109 ASN B CA 1
ATOM 2002 C C . ASN B 1 109 ? 16.875 -17.766 -11.055 1 73.5 109 ASN B C 1
ATOM 2004 O O . ASN B 1 109 ? 15.664 -17.547 -11 1 73.5 109 ASN B O 1
ATOM 2008 N N . LYS B 1 110 ? 17.344 -18.922 -11.266 1 76.25 110 LYS B N 1
ATOM 2009 C CA . LYS B 1 110 ? 16.469 -20.031 -11.641 1 76.25 110 LYS B CA 1
ATOM 2010 C C . LYS B 1 110 ? 15.711 -20.562 -10.43 1 76.25 110 LYS B C 1
ATOM 2012 O O . LYS B 1 110 ? 14.781 -21.359 -10.57 1 76.25 110 LYS B O 1
ATOM 2017 N N . ASN B 1 111 ? 16.047 -20 -9.242 1 85.44 111 ASN B N 1
ATOM 2018 C CA . ASN B 1 111 ? 15.406 -20.516 -8.039 1 85.44 111 ASN B CA 1
ATOM 2019 C C . ASN B 1 111 ? 14.523 -19.453 -7.379 1 85.44 111 ASN B C 1
ATOM 2021 O O . ASN B 1 111 ? 14.328 -19.469 -6.164 1 85.44 111 ASN B O 1
ATOM 2025 N N . GLU B 1 112 ? 14.172 -18.469 -8.148 1 93.19 112 GLU B N 1
ATOM 2026 C CA . GLU B 1 112 ? 13.281 -17.422 -7.656 1 93.19 112 GLU B CA 1
ATOM 2027 C C . GLU B 1 112 ? 12.398 -16.875 -8.773 1 93.19 112 GLU B C 1
ATOM 2029 O O . GLU B 1 112 ? 12.883 -16.609 -9.875 1 93.19 112 GLU B O 1
ATOM 2034 N N . CYS B 1 113 ? 11.109 -16.75 -8.469 1 96.06 113 CYS B N 1
ATOM 2035 C CA . CYS B 1 113 ? 10.156 -16.266 -9.453 1 96.06 113 CYS B CA 1
ATOM 2036 C C . CYS B 1 113 ? 9.477 -14.992 -8.961 1 96.06 113 CYS B C 1
ATOM 2038 O O . CYS B 1 113 ? 9.469 -14.711 -7.762 1 96.06 113 CYS B O 1
ATOM 2040 N N . LYS B 1 114 ? 8.953 -14.289 -9.914 1 96.62 114 LYS B N 1
ATOM 2041 C CA . LYS B 1 114 ? 8.188 -13.086 -9.617 1 96.62 114 LYS B CA 1
ATOM 2042 C C . LYS B 1 114 ? 6.762 -13.203 -10.148 1 96.62 114 LYS B C 1
ATOM 2044 O O . LYS B 1 114 ? 6.543 -13.711 -11.25 1 96.62 114 LYS B O 1
ATOM 2049 N N . ILE B 1 115 ? 5.84 -12.875 -9.352 1 98.12 115 ILE B N 1
ATOM 2050 C CA . ILE B 1 115 ? 4.453 -12.656 -9.742 1 98.12 115 ILE B CA 1
ATOM 2051 C C . ILE B 1 115 ? 4.133 -11.164 -9.703 1 98.12 115 ILE B C 1
ATOM 2053 O O . ILE B 1 115 ? 4.172 -10.547 -8.633 1 98.12 115 ILE B O 1
ATOM 2057 N N . ARG B 1 116 ? 3.811 -10.57 -10.836 1 98.19 116 ARG B N 1
ATOM 2058 C CA . ARG B 1 116 ? 3.463 -9.156 -10.898 1 98.19 116 ARG B CA 1
ATOM 2059 C C . ARG B 1 116 ? 1.978 -8.969 -11.188 1 98.19 116 ARG B C 1
ATOM 2061 O O . ARG B 1 116 ? 1.441 -9.562 -12.125 1 98.19 116 ARG B O 1
ATOM 2068 N N . ILE B 1 117 ? 1.349 -8.273 -10.305 1 98.38 117 ILE B N 1
ATOM 2069 C CA . ILE B 1 117 ? -0.027 -7.859 -10.555 1 98.38 117 ILE B CA 1
ATOM 2070 C C . ILE B 1 117 ? -0.051 -6.398 -11 1 98.38 117 ILE B C 1
ATOM 2072 O O . ILE B 1 117 ? 0.27 -5.5 -10.219 1 98.38 117 ILE B O 1
ATOM 2076 N N . ASP B 1 118 ? -0.407 -6.188 -12.273 1 96.44 118 ASP B N 1
ATOM 2077 C CA . ASP B 1 118 ? -0.34 -4.859 -12.875 1 96.44 118 ASP B CA 1
ATOM 2078 C C . ASP B 1 118 ? 1.055 -4.258 -12.727 1 96.44 118 ASP B C 1
ATOM 2080 O O . ASP B 1 118 ? 2.057 -4.926 -12.984 1 96.44 118 ASP B O 1
ATOM 2084 N N . GLU B 1 119 ? 1.21 -3.002 -12.375 1 94.75 119 GLU B N 1
ATOM 2085 C CA . GLU B 1 119 ? 2.516 -2.369 -12.211 1 94.75 119 GLU B CA 1
ATOM 2086 C C . GLU B 1 119 ? 2.824 -2.123 -10.734 1 94.75 119 GLU B C 1
ATOM 2088 O O . GLU B 1 119 ? 3.961 -1.801 -10.383 1 94.75 119 GLU B O 1
ATOM 2093 N N . ASP B 1 120 ? 1.909 -2.48 -9.844 1 94.69 120 ASP B N 1
ATOM 2094 C CA . ASP B 1 120 ? 1.942 -1.913 -8.5 1 94.69 120 ASP B CA 1
ATOM 2095 C C . ASP B 1 120 ? 2.328 -2.969 -7.465 1 94.69 120 ASP B C 1
ATOM 2097 O O . ASP B 1 120 ? 2.824 -2.637 -6.387 1 94.69 120 ASP B O 1
ATOM 2101 N N . ILE B 1 121 ? 2.051 -4.242 -7.762 1 98.31 121 ILE B N 1
ATOM 2102 C CA . ILE B 1 121 ? 2.271 -5.281 -6.762 1 98.31 121 ILE B CA 1
ATOM 2103 C C . ILE B 1 121 ? 3.213 -6.344 -7.32 1 98.31 121 ILE B C 1
ATOM 2105 O O . ILE B 1 121 ? 2.99 -6.863 -8.414 1 98.31 121 ILE B O 1
ATOM 2109 N N . LEU B 1 122 ? 4.25 -6.633 -6.605 1 98.06 122 LEU B N 1
ATOM 2110 C CA . LEU B 1 122 ? 5.211 -7.668 -6.973 1 98.06 122 LEU B CA 1
ATOM 2111 C C . LEU B 1 122 ? 5.387 -8.672 -5.836 1 98.06 122 LEU B C 1
ATOM 2113 O O . LEU B 1 122 ? 5.684 -8.289 -4.703 1 98.06 122 LEU B O 1
ATOM 2117 N N . PHE B 1 123 ? 5.156 -9.922 -6.16 1 98.06 123 PHE B N 1
ATOM 2118 C CA . PHE B 1 123 ? 5.516 -10.992 -5.242 1 98.06 123 PHE B CA 1
ATOM 2119 C C . PHE B 1 123 ? 6.82 -11.656 -5.664 1 98.06 123 PHE B C 1
ATOM 2121 O O . PHE B 1 123 ? 7.023 -11.938 -6.848 1 98.06 123 PHE B O 1
ATOM 2128 N N . THR B 1 124 ? 7.711 -11.82 -4.805 1 97.44 124 THR B N 1
ATOM 2129 C CA . THR B 1 124 ? 8.906 -12.633 -4.988 1 97.44 124 THR B CA 1
ATOM 2130 C C . THR B 1 124 ? 8.742 -14 -4.328 1 97.44 124 THR B C 1
ATOM 2132 O O . THR B 1 124 ? 8.562 -14.086 -3.113 1 97.44 124 THR B O 1
ATOM 2135 N N . VAL B 1 125 ? 8.773 -14.984 -5.105 1 97.88 125 VAL B N 1
ATOM 2136 C CA . VAL B 1 125 ? 8.562 -16.359 -4.652 1 97.88 125 VAL B CA 1
ATOM 2137 C C . VAL B 1 125 ? 9.906 -17.094 -4.602 1 97.88 125 VAL B C 1
ATOM 2139 O O . VAL B 1 125 ? 10.508 -17.375 -5.637 1 97.88 125 VAL B O 1
ATOM 2142 N N . ARG B 1 126 ? 10.297 -17.469 -3.393 1 95.81 126 ARG B N 1
ATOM 2143 C CA . ARG B 1 126 ? 11.617 -18.047 -3.189 1 95.81 126 ARG B CA 1
ATOM 2144 C C . ARG B 1 126 ? 11.617 -19.547 -3.482 1 95.81 126 ARG B C 1
ATOM 2146 O O . ARG B 1 126 ? 10.625 -20.234 -3.221 1 95.81 126 ARG B O 1
ATOM 2153 N N . GLU B 1 127 ? 12.672 -20.016 -4.055 1 94.38 127 GLU B N 1
ATOM 2154 C CA . GLU B 1 127 ? 12.922 -21.422 -4.289 1 94.38 127 GLU B CA 1
ATOM 2155 C C . GLU B 1 127 ? 11.828 -22.047 -5.156 1 94.38 127 GLU B C 1
ATOM 2157 O O . GLU B 1 127 ? 11.367 -23.156 -4.887 1 94.38 127 GLU B O 1
ATOM 2162 N N . ALA B 1 128 ? 11.336 -21.281 -6.043 1 94.75 128 ALA B N 1
ATOM 2163 C CA . ALA B 1 128 ? 10.297 -21.75 -6.961 1 94.75 128 ALA B CA 1
ATOM 2164 C C . ALA B 1 128 ? 10.797 -21.734 -8.406 1 94.75 128 ALA B C 1
ATOM 2166 O O . ALA B 1 128 ? 11.492 -20.812 -8.82 1 94.75 128 ALA B O 1
ATOM 2167 N N . LYS B 1 129 ? 10.461 -22.75 -9.109 1 93.5 129 LYS B N 1
ATOM 2168 C CA . LYS B 1 129 ? 10.68 -22.766 -10.555 1 93.5 129 LYS B CA 1
ATOM 2169 C C . LYS B 1 129 ? 9.492 -22.156 -11.297 1 93.5 129 LYS B C 1
ATOM 2171 O O . LYS B 1 129 ? 8.344 -22.344 -10.891 1 93.5 129 LYS B O 1
ATOM 2176 N N . LEU B 1 130 ? 9.797 -21.453 -12.328 1 94.31 130 LEU B N 1
ATOM 2177 C CA . LEU B 1 130 ? 8.75 -20.797 -13.109 1 94.31 130 LEU B CA 1
ATOM 2178 C C . LEU B 1 130 ? 7.719 -21.812 -13.594 1 94.31 130 LEU B C 1
ATOM 2180 O O . LEU B 1 130 ? 6.52 -21.547 -13.57 1 94.31 130 LEU B O 1
ATOM 2184 N N . GLU B 1 131 ? 8.188 -23 -14.055 1 93.81 131 GLU B N 1
ATOM 2185 C CA . GLU B 1 131 ? 7.309 -24.047 -14.562 1 93.81 131 GLU B CA 1
ATOM 2186 C C . GLU B 1 131 ? 6.309 -24.5 -13.5 1 93.81 131 GLU B C 1
ATOM 2188 O O . GLU B 1 131 ? 5.176 -24.859 -13.812 1 93.81 131 GLU B O 1
ATOM 2193 N N . ASP B 1 132 ? 6.758 -24.516 -12.281 1 95 132 ASP B N 1
ATOM 2194 C CA . ASP B 1 132 ? 5.875 -24.906 -11.188 1 95 132 ASP B CA 1
ATOM 2195 C C . ASP B 1 132 ? 4.734 -23.922 -11.016 1 95 132 ASP B C 1
ATOM 2197 O O . ASP B 1 132 ? 3.584 -24.312 -10.82 1 95 132 ASP B O 1
ATOM 2201 N N . LEU B 1 133 ? 5.02 -22.609 -11.055 1 96.81 133 LEU B N 1
ATOM 2202 C CA . LEU B 1 133 ? 3.99 -21.578 -10.938 1 96.81 133 LEU B CA 1
ATOM 2203 C C . LEU B 1 133 ? 3.023 -21.641 -12.117 1 96.81 133 LEU B C 1
ATOM 2205 O O . LEU B 1 133 ? 1.814 -21.469 -11.938 1 96.81 133 LEU B O 1
ATOM 2209 N N . GLU B 1 134 ? 3.572 -21.891 -13.297 1 96.06 134 GLU B N 1
ATOM 2210 C CA . GLU B 1 134 ? 2.727 -22.031 -14.477 1 96.06 134 GLU B CA 1
ATOM 2211 C C . GLU B 1 134 ? 1.764 -23.203 -14.336 1 96.06 134 GLU B C 1
ATOM 2213 O O . GLU B 1 134 ? 0.604 -23.109 -14.742 1 96.06 134 GLU B O 1
ATOM 2218 N N . ARG B 1 135 ? 2.268 -24.234 -13.828 1 96.19 135 ARG B N 1
ATOM 2219 C CA . ARG B 1 135 ? 1.427 -25.406 -13.602 1 96.19 135 ARG B CA 1
ATOM 2220 C C . ARG B 1 135 ? 0.305 -25.094 -12.617 1 96.19 135 ARG B C 1
ATOM 2222 O O . ARG B 1 135 ? -0.837 -25.516 -12.812 1 96.19 135 ARG B O 1
ATOM 2229 N N . ILE B 1 136 ? 0.636 -24.375 -11.547 1 96.69 136 ILE B N 1
ATOM 2230 C CA . ILE B 1 136 ? -0.36 -24.016 -10.547 1 96.69 136 ILE B CA 1
ATOM 2231 C C . ILE B 1 136 ? -1.475 -23.203 -11.203 1 96.69 136 ILE B C 1
ATOM 2233 O O . ILE B 1 136 ? -2.658 -23.453 -10.961 1 96.69 136 ILE B O 1
ATOM 2237 N N . ILE B 1 137 ? -1.133 -22.219 -12.031 1 95.75 137 ILE B N 1
ATOM 2238 C CA . ILE B 1 137 ? -2.115 -21.359 -12.672 1 95.75 137 ILE B CA 1
ATOM 2239 C C . ILE B 1 137 ? -3.004 -22.188 -13.602 1 95.75 137 ILE B C 1
ATOM 2241 O O . ILE B 1 137 ? -4.211 -21.938 -13.695 1 95.75 137 ILE B O 1
ATOM 2245 N N . LYS B 1 138 ? -2.451 -23.156 -14.297 1 94.19 138 LYS B N 1
ATOM 2246 C CA . LYS B 1 138 ? -3.193 -23.984 -15.242 1 94.19 138 LYS B CA 1
ATOM 2247 C C . LYS B 1 138 ? -4.199 -24.891 -14.516 1 94.19 138 LYS B C 1
ATOM 2249 O O . LYS B 1 138 ? -5.23 -25.25 -15.078 1 94.19 138 LYS B O 1
ATOM 2254 N N . GLU B 1 139 ? -3.887 -25.188 -13.32 1 93.69 139 GLU B N 1
ATOM 2255 C CA . GLU B 1 139 ? -4.715 -26.109 -12.547 1 93.69 139 GLU B CA 1
ATOM 2256 C C . GLU B 1 139 ? -5.91 -25.391 -11.93 1 93.69 139 GLU B C 1
ATOM 2258 O O . GLU B 1 139 ? -6.824 -26.016 -11.398 1 93.69 139 GLU B O 1
ATOM 2263 N N . ILE B 1 140 ? -5.926 -24.109 -11.977 1 89.81 140 ILE B N 1
ATOM 2264 C CA . ILE B 1 140 ? -6.992 -23.344 -11.344 1 89.81 140 ILE B CA 1
ATOM 2265 C C . ILE B 1 140 ? -8.031 -22.953 -12.391 1 89.81 140 ILE B C 1
ATOM 2267 O O . ILE B 1 140 ? -9.234 -22.938 -12.109 1 89.81 140 ILE B O 1
#

Secondary structure (DSSP, 8-state):
-EEEE-HHHHHHHHHHHHHHS-EEEEEEEEETTEEEEEEEEEEEEE---SS--SS---EEEEEEEETTEEEEEEEEEEPTT--EEEEEEEEEEEE--SSTTSTTEEEEEEEEEEEEETTTEEEEEET--HHHHHHHHHH-/-EEEE-HHHHHHHHHHHHHHS-EEEEEEEEETTEEEEEEEEEEEEE---SS--SS---EEEEEEEETTEEEEEEEEEEPTT--EEEEEEEEEEEEE-SSTTS-EEEEEEEEEEEEEETTTEEEEEET--HHHHHHHHHH-

Solvent-accessible surface area (backbone atoms only — not comparable to full-atom values): 14300 Å² total; per-residue (Å²): 88,79,44,77,33,38,47,50,52,44,27,50,41,52,45,58,48,48,73,76,29,62,31,34,38,39,39,45,44,85,46,74,15,32,35,35,39,35,53,26,41,52,43,73,76,46,49,30,58,102,57,97,60,94,70,82,62,36,39,30,33,32,37,29,27,29,91,92,27,38,24,21,50,36,36,40,36,41,38,88,99,32,39,29,45,36,37,45,43,65,35,70,43,71,43,77,42,90,55,87,85,53,31,84,46,73,40,72,40,74,49,24,21,30,43,28,44,64,93,34,36,36,34,42,32,45,75,30,46,60,68,58,55,52,48,51,56,72,74,101,89,80,44,77,32,38,47,50,52,44,27,52,41,52,44,58,48,50,74,75,28,64,31,33,39,39,39,46,45,85,46,74,14,31,34,35,40,35,53,25,40,53,42,74,77,45,49,30,59,101,56,96,59,94,70,83,62,35,39,30,33,32,38,29,26,31,90,92,29,61,6,23,50,37,36,40,35,42,38,88,98,32,39,29,45,36,37,46,44,65,34,71,43,71,46,81,46,89,55,85,84,58,36,85,48,74,38,72,40,73,48,25,21,29,42,28,44,64,91,34,36,37,33,41,32,46,75,30,46,60,69,59,56,53,50,51,56,72,74,101

Radius of gyration: 21.32 Å; Cα contacts (8 Å, |Δi|>4): 694; chains: 2; bounding box: 74×53×39 Å

Organism: NCBI:txid182773

Foldseek 3Di:
DKDWAFQQLVLQLVQVQVVVFWKKKWFWDQDPVGIDIDIFTKDWDDAADPDDDDDDRFKTWIFGDDDPDRTDIDIDGGDPPGTWIKDKDFDWDFDCDDDPPNGGDIHTDQQWMWIDTDPTMIMITGRDGSVVSVVSSVVD/DKDWAFQQLVLQLVQVQVVVFWKKKWFWDQDPVGIDIDIFTKDWDDAADPDDDDDDRFKTWIFGDDDPRRGDIDIDGGDPPGTWIKDKDFDWDFDQDDDPPVGGDIHTDQQWMWIDTDPTMIMITGRDGSVVSVVSSVVD